Protein AF-0000000080700915 (afdb_homodimer)

Nearest PDB structures (foldseek):
  7o3w-assembly1_A  TM=4.074E-01  e=1.505E+00  Synechocystis sp. PCC 6803 substr. Kazusa
  7o40-assembly1_F  TM=4.390E-01  e=1.767E+00  Synechocystis sp. PCC 6803 substr. Kazusa
  7o3w-assembly1_A  TM=4.074E-01  e=8.849E-01  Synechocystis sp. PCC 6803 substr. Kazusa
  7o40-assembly1_F  TM=4.389E-01  e=1.220E+00  Synechocystis sp. PCC 6803 substr. Kazusa
  3na7-assembly1_A  TM=3.271E-01  e=7.520E+00  Helicobacter pylori NCTC 11638

Radius of gyration: 49.49 Å; Cα contacts (8 Å, |Δi|>4): 250; chains: 2; bounding box: 27×178×81 Å

Structure (mmCIF, N/CA/C/O backbone):
data_AF-0000000080700915-model_v1
#
loop_
_entity.id
_entity.type
_entity.pdbx_description
1 polymer 'Uncharacterized protein'
#
loop_
_atom_site.group_PDB
_atom_site.id
_atom_site.type_symbol
_atom_site.label_atom_id
_atom_site.label_alt_id
_atom_site.label_comp_id
_atom_site.label_asym_id
_atom_site.label_entity_id
_atom_site.label_seq_id
_atom_site.pdbx_PDB_ins_code
_atom_site.Cartn_x
_atom_site.Cartn_y
_atom_site.Cartn_z
_atom_site.occupancy
_atom_site.B_iso_or_equiv
_atom_site.auth_seq_id
_atom_site.auth_comp_id
_atom_site.auth_asym_id
_atom_site.auth_atom_id
_atom_site.pdbx_PDB_model_num
ATOM 1 N N . MET A 1 1 ? -5.297 -24.062 4.109 1 30.55 1 MET A N 1
ATOM 2 C CA . MET A 1 1 ? -4.871 -24.359 2.746 1 30.55 1 MET A CA 1
ATOM 3 C C . MET A 1 1 ? -5.508 -23.391 1.756 1 30.55 1 ME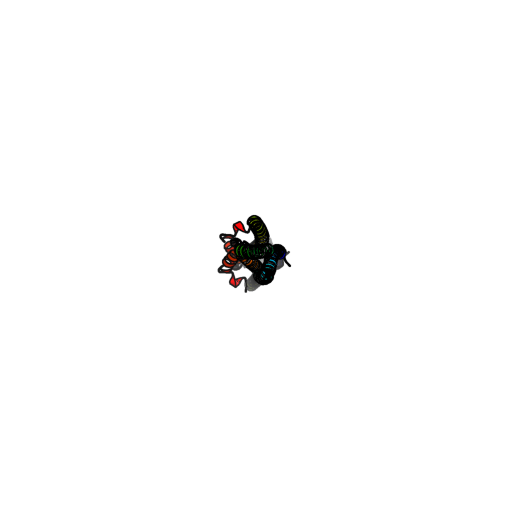T A C 1
ATOM 5 O O . MET A 1 1 ? -6.73 -23.297 1.663 1 30.55 1 MET A O 1
ATOM 9 N N . LYS A 1 2 ? -4.93 -22.344 1.31 1 42.31 2 LYS A N 1
ATOM 10 C CA . LYS A 1 2 ? -5.598 -21.281 0.57 1 42.31 2 LYS A CA 1
ATOM 11 C C . LYS A 1 2 ? -6.145 -21.797 -0.76 1 42.31 2 LYS A C 1
ATOM 13 O O . LYS A 1 2 ? -5.621 -22.766 -1.322 1 42.31 2 LYS A O 1
ATOM 18 N N . ILE A 1 3 ? -7.18 -21.391 -1.19 1 41.75 3 ILE A N 1
ATOM 19 C CA . ILE A 1 3 ? -7.969 -21.812 -2.34 1 41.75 3 ILE A CA 1
ATOM 20 C C . ILE A 1 3 ? -7.035 -22.297 -3.451 1 41.75 3 ILE A C 1
ATOM 22 O O . ILE A 1 3 ? -7.367 -23.234 -4.188 1 41.75 3 ILE A O 1
ATOM 26 N N . THR A 1 4 ? -5.938 -21.656 -3.654 1 50.69 4 THR A N 1
ATOM 27 C CA . THR A 1 4 ? -4.926 -21.938 -4.664 1 50.69 4 THR A CA 1
ATOM 28 C C . THR A 1 4 ? -4.414 -23.359 -4.539 1 50.69 4 THR A C 1
ATOM 30 O O . THR A 1 4 ? -4.129 -24.016 -5.543 1 50.69 4 THR A O 1
ATOM 33 N N . ASP A 1 5 ? -4.527 -23.766 -3.27 1 57.41 5 ASP A N 1
ATOM 34 C CA . ASP A 1 5 ? -3.975 -25.062 -2.912 1 57.41 5 ASP A CA 1
ATOM 35 C C . ASP A 1 5 ? -4.824 -26.203 -3.48 1 57.41 5 ASP A C 1
ATOM 37 O O . ASP A 1 5 ? -4.289 -27.203 -3.959 1 57.41 5 ASP A O 1
ATOM 41 N N . THR A 1 6 ? -6.062 -25.766 -3.604 1 58.72 6 THR A N 1
ATOM 42 C CA . THR A 1 6 ? -6.969 -26.875 -3.871 1 58.72 6 THR A CA 1
ATOM 43 C C . THR A 1 6 ? -6.902 -27.281 -5.34 1 58.72 6 THR A C 1
ATOM 45 O O . THR A 1 6 ? -6.793 -28.469 -5.656 1 58.72 6 THR A O 1
ATOM 48 N N . LYS A 1 7 ? -6.941 -26.234 -6.199 1 63.81 7 LYS A N 1
ATOM 49 C CA . LYS A 1 7 ? -7.008 -26.609 -7.609 1 63.81 7 LYS A CA 1
ATOM 50 C C . LYS A 1 7 ? -5.676 -27.172 -8.094 1 63.81 7 LYS A C 1
ATOM 52 O O . LYS A 1 7 ? -5.645 -28.109 -8.898 1 63.81 7 LYS A O 1
ATOM 57 N N . LEU A 1 8 ? -4.688 -26.578 -7.547 1 68.12 8 LEU A N 1
ATOM 58 C CA . LEU A 1 8 ? -3.389 -27.172 -7.82 1 68.12 8 LEU A CA 1
ATOM 59 C C . LEU A 1 8 ? -3.344 -28.625 -7.324 1 68.12 8 LEU A C 1
ATOM 61 O O . LEU A 1 8 ? -2.789 -29.5 -7.996 1 68.12 8 LEU A O 1
ATOM 65 N N . GLN A 1 9 ? -3.998 -28.656 -6.219 1 71.25 9 GLN A N 1
ATOM 66 C CA . GLN A 1 9 ? -4.047 -30 -5.66 1 71.25 9 GLN A CA 1
ATOM 67 C C . GLN A 1 9 ? -4.883 -30.938 -6.539 1 71.25 9 GLN A C 1
ATOM 69 O O . GLN A 1 9 ? -4.531 -32.094 -6.73 1 71.25 9 GLN A O 1
ATOM 74 N N . GLU A 1 10 ? -5.898 -30.375 -7.082 1 70.75 10 GLU A N 1
ATOM 75 C CA . GLU A 1 10 ? -6.73 -31.156 -7.984 1 70.75 10 GLU A CA 1
ATOM 76 C C . GLU A 1 10 ? -5.965 -31.547 -9.25 1 70.75 10 GLU A C 1
ATOM 78 O O . GLU A 1 10 ? -6.086 -32.688 -9.734 1 70.75 10 GLU A O 1
ATOM 83 N N . LEU A 1 11 ? -5.203 -30.656 -9.703 1 69.88 11 LEU A N 1
ATOM 84 C CA . LEU A 1 11 ? -4.359 -30.922 -10.859 1 69.88 11 LEU A CA 1
ATOM 85 C C . LEU A 1 11 ? -3.338 -32.031 -10.547 1 69.88 11 LEU A C 1
ATOM 87 O O . LEU A 1 11 ? -3.143 -32.938 -11.344 1 69.88 11 LEU A O 1
ATOM 91 N N . LYS A 1 12 ? -2.801 -31.828 -9.438 1 72.56 12 LYS A N 1
ATOM 92 C CA . LYS A 1 12 ? -1.826 -32.844 -9.008 1 72.56 12 LYS A CA 1
ATOM 93 C C . LYS A 1 12 ? -2.467 -34.219 -8.883 1 72.56 12 LYS A C 1
ATOM 95 O O . LYS A 1 12 ? -1.87 -35.219 -9.281 1 72.56 12 LYS A O 1
ATOM 100 N N . ASN A 1 13 ? -3.625 -34.156 -8.445 1 74.81 13 ASN A N 1
ATOM 101 C CA . ASN A 1 13 ? -4.348 -35.406 -8.312 1 74.81 13 ASN A CA 1
ATOM 102 C C . ASN A 1 13 ? -4.68 -36.031 -9.672 1 74.81 13 ASN A C 1
ATOM 104 O O . ASN A 1 13 ? -4.59 -37.25 -9.852 1 74.81 13 ASN A O 1
ATOM 108 N N . ALA A 1 14 ? -5.086 -35.188 -10.539 1 71.06 14 ALA A N 1
ATOM 109 C CA . ALA A 1 14 ? -5.41 -35.656 -11.875 1 71.06 14 ALA A CA 1
ATOM 110 C C . ALA A 1 14 ? -4.18 -36.25 -12.555 1 71.06 14 ALA A C 1
ATOM 112 O O . ALA A 1 14 ? -4.262 -37.312 -13.195 1 71.06 14 ALA A O 1
ATOM 113 N N . ILE A 1 15 ? -3.115 -35.625 -12.375 1 72.44 15 ILE A N 1
ATOM 114 C CA . ILE A 1 15 ? -1.859 -36.125 -12.922 1 72.44 15 ILE A CA 1
ATOM 115 C C . ILE A 1 15 ? -1.514 -37.469 -12.281 1 72.44 15 ILE A C 1
ATOM 117 O O . ILE A 1 15 ? -1.163 -38.406 -12.977 1 72.44 15 ILE A O 1
ATOM 121 N N . ALA A 1 16 ? -1.645 -37.469 -10.992 1 77.31 16 ALA A N 1
ATOM 122 C CA . ALA A 1 16 ? -1.343 -38.688 -10.266 1 77.31 16 ALA A CA 1
ATOM 123 C C . ALA A 1 16 ? -2.234 -39.844 -10.734 1 77.31 16 ALA A C 1
ATOM 125 O O . ALA A 1 16 ? -1.768 -40.969 -10.914 1 77.31 16 ALA A O 1
ATOM 126 N N . LYS A 1 17 ? -3.439 -39.5 -10.953 1 78.06 17 LYS A N 1
ATOM 127 C CA . LYS A 1 17 ? -4.379 -40.531 -11.422 1 78.06 17 LYS A CA 1
ATOM 128 C C . LYS A 1 17 ? -4.012 -41 -12.812 1 78.06 17 LYS A C 1
ATOM 130 O O . LYS A 1 17 ? -4.094 -42.219 -13.102 1 78.06 17 LYS A O 1
ATOM 135 N N . SER A 1 18 ? -3.666 -40.125 -13.656 1 73.88 18 SER A N 1
ATOM 136 C CA . SER A 1 18 ? -3.266 -40.5 -15.008 1 73.88 18 SER A CA 1
ATOM 137 C C . SER A 1 18 ? -2.006 -41.344 -14.992 1 73.88 18 SER A C 1
ATOM 139 O O . SER A 1 18 ? -1.908 -42.344 -15.734 1 73.88 18 SER A O 1
ATOM 141 N N . GLU A 1 19 ? -1.111 -41.031 -14.125 1 76.94 19 GLU A N 1
ATOM 142 C CA . GLU A 1 19 ? 0.103 -41.812 -13.969 1 76.94 19 GLU A CA 1
ATOM 143 C C . GLU A 1 19 ? -0.221 -43.219 -13.492 1 76.94 19 GLU A C 1
ATOM 145 O O . GLU A 1 19 ? 0.363 -44.219 -13.969 1 76.94 19 GLU A O 1
ATOM 150 N N . GLU A 1 20 ? -1.122 -43.312 -12.547 1 82.69 20 GLU A N 1
ATOM 151 C CA . GLU A 1 20 ? -1.541 -44.594 -12.031 1 82.69 20 GLU A CA 1
ATOM 152 C C . GLU A 1 20 ? -2.18 -45.469 -13.133 1 82.69 20 GLU A C 1
ATOM 154 O O . GLU A 1 20 ? -1.902 -46.656 -13.234 1 82.69 20 GLU A O 1
ATOM 159 N N . LYS A 1 21 ? -3.027 -44.781 -13.875 1 79.31 21 LYS A N 1
ATOM 160 C CA . LYS A 1 21 ? -3.678 -45.5 -14.977 1 79.31 21 LYS A CA 1
ATOM 161 C C . LYS A 1 21 ? -2.654 -46 -15.984 1 79.31 21 LYS A C 1
ATOM 163 O O . LYS A 1 21 ? -2.762 -47.125 -16.484 1 79.31 21 LYS A O 1
ATOM 168 N N . PHE A 1 22 ? -1.72 -45.156 -16.281 1 80.81 22 PHE A N 1
ATOM 169 C CA . PHE A 1 22 ? -0.676 -45.5 -17.219 1 80.81 22 PHE A CA 1
ATOM 170 C C . PHE A 1 22 ? 0.158 -46.656 -16.688 1 80.81 22 PHE A C 1
ATOM 172 O O . PHE A 1 22 ? 0.439 -47.625 -17.406 1 80.81 22 PHE A O 1
ATOM 179 N N . GLN A 1 23 ? 0.456 -46.625 -15.414 1 86.62 23 GLN A N 1
ATOM 180 C CA . GLN A 1 23 ? 1.244 -47.688 -14.797 1 86.62 23 GLN A CA 1
ATOM 181 C C . GLN A 1 23 ? 0.469 -49 -14.773 1 86.62 23 GLN A C 1
ATOM 183 O O . GLN A 1 23 ? 1.035 -50.062 -15.016 1 86.62 23 GLN A O 1
ATOM 188 N N . ALA A 1 24 ? -0.799 -48.938 -14.492 1 88.25 24 ALA A N 1
ATOM 189 C CA . ALA A 1 24 ? -1.63 -50.156 -14.484 1 88.25 24 ALA A CA 1
ATOM 190 C C . ALA A 1 24 ? -1.684 -50.781 -15.867 1 88.25 24 ALA A C 1
ATOM 192 O O . ALA A 1 24 ? -1.604 -52 -16 1 88.25 24 ALA A O 1
ATOM 193 N N . LYS A 1 25 ? -1.845 -49.938 -16.859 1 86.25 25 LYS A N 1
ATOM 194 C CA . LYS A 1 25 ? -1.837 -50.406 -18.234 1 86.25 25 LYS A CA 1
ATOM 195 C C . LYS A 1 25 ? -0.516 -51.125 -18.562 1 86.25 25 LYS A C 1
ATOM 197 O O . LYS A 1 25 ? -0.506 -52.219 -19.125 1 86.25 25 LYS A O 1
ATOM 202 N N . LYS A 1 26 ? 0.542 -50.5 -18.188 1 88.44 26 LYS A N 1
ATOM 203 C CA . LYS A 1 26 ? 1.87 -51.062 -18.438 1 88.44 26 LYS A CA 1
ATOM 204 C C . LYS A 1 26 ? 2.043 -52.406 -17.719 1 88.44 26 LYS A C 1
ATOM 206 O O . LYS A 1 26 ? 2.531 -53.344 -18.312 1 88.44 26 LYS A O 1
ATOM 211 N N . ASP A 1 27 ? 1.596 -52.469 -16.484 1 92.56 27 ASP A N 1
ATOM 212 C CA . ASP A 1 27 ? 1.704 -53.688 -15.695 1 92.56 27 ASP A CA 1
ATOM 213 C C . ASP A 1 27 ? 0.901 -54.812 -16.344 1 92.56 27 ASP A C 1
ATOM 215 O O . ASP A 1 27 ? 1.375 -55.938 -16.422 1 92.56 27 ASP A O 1
ATOM 219 N N . ASN A 1 28 ? -0.306 -54.5 -16.828 1 92.62 28 ASN A N 1
ATOM 220 C CA . ASN A 1 28 ? -1.15 -55.5 -17.484 1 92.62 28 ASN A CA 1
ATOM 221 C C . ASN A 1 28 ? -0.506 -56.062 -18.75 1 92.62 28 ASN A C 1
ATOM 223 O O . ASN A 1 28 ? -0.547 -57.25 -19 1 92.62 28 ASN A O 1
ATOM 227 N N . LEU A 1 29 ? 0.081 -55.125 -19.453 1 92.19 29 LEU A N 1
ATOM 228 C CA . LEU A 1 29 ? 0.747 -55.562 -20.672 1 92.19 29 LEU A CA 1
ATOM 229 C C . LEU A 1 29 ? 1.971 -56.406 -20.359 1 92.19 29 LEU A C 1
ATOM 231 O O . LEU A 1 29 ? 2.232 -57.406 -21.047 1 92.19 29 LEU A O 1
ATOM 235 N N . GLN A 1 30 ? 2.656 -56.094 -19.297 1 94 30 GLN A N 1
ATOM 236 C CA . GLN A 1 30 ? 3.818 -56.875 -18.875 1 94 30 GLN A CA 1
ATOM 237 C C . GLN A 1 30 ? 3.412 -58.281 -18.438 1 94 30 GLN A C 1
ATOM 239 O O . GLN A 1 30 ? 4.09 -59.25 -18.766 1 94 30 GLN A O 1
ATOM 244 N N . VAL A 1 31 ? 2.299 -58.375 -17.703 1 95.69 31 VAL A N 1
ATOM 245 C CA . VAL A 1 31 ? 1.773 -59.688 -17.297 1 95.69 31 VAL A CA 1
ATOM 246 C C . VAL A 1 31 ? 1.43 -60.531 -18.516 1 95.69 31 VAL A C 1
ATOM 248 O O . VAL A 1 31 ? 1.738 -61.719 -18.562 1 95.69 31 VAL A O 1
ATOM 251 N N . GLY A 1 32 ? 0.792 -59.906 -19.516 1 94.31 32 GLY A N 1
ATOM 252 C CA . GLY A 1 32 ? 0.495 -60.562 -20.766 1 94.31 32 GLY A CA 1
ATOM 253 C C . GLY A 1 32 ? 1.736 -61.062 -21.484 1 94.31 32 GLY A C 1
ATOM 254 O O . GLY A 1 32 ? 1.77 -62.188 -21.984 1 94.31 32 GLY A O 1
ATOM 255 N N . LEU A 1 33 ? 2.74 -60.281 -21.5 1 95.06 33 LEU A N 1
ATOM 256 C CA . LEU A 1 33 ? 3.998 -60.625 -22.141 1 95.06 33 LEU A CA 1
ATOM 257 C C . LEU A 1 33 ? 4.656 -61.812 -21.422 1 95.06 33 LEU A C 1
ATOM 259 O O . LEU A 1 33 ? 5.105 -62.75 -22.078 1 95.06 33 LEU A O 1
ATOM 263 N N . ASP A 1 34 ? 4.688 -61.781 -20.125 1 95.94 34 ASP A N 1
ATOM 264 C CA . ASP A 1 34 ? 5.285 -62.844 -19.344 1 95.94 34 ASP A CA 1
ATOM 265 C C . ASP A 1 34 ? 4.547 -64.188 -19.562 1 95.94 34 ASP A C 1
ATOM 267 O O . ASP A 1 34 ? 5.176 -65.25 -19.688 1 95.94 34 ASP A O 1
ATOM 271 N N . LYS A 1 35 ? 3.234 -64.062 -19.578 1 96.38 35 LYS A N 1
ATOM 272 C CA . LYS A 1 35 ? 2.432 -65.312 -19.844 1 96.38 35 LYS A CA 1
ATOM 273 C C . LYS A 1 35 ? 2.729 -65.875 -21.219 1 96.38 35 LYS A C 1
ATOM 275 O O . LYS A 1 35 ? 2.846 -67.062 -21.391 1 96.38 35 LYS A O 1
ATOM 280 N N . ALA A 1 36 ? 2.871 -64.938 -22.188 1 95.31 36 ALA A N 1
ATOM 281 C CA . ALA A 1 36 ? 3.176 -65.375 -23.547 1 95.31 36 ALA A CA 1
ATOM 282 C C . ALA A 1 36 ? 4.535 -66.125 -23.609 1 95.31 36 ALA A C 1
ATOM 284 O O . ALA A 1 36 ? 4.691 -67.125 -24.312 1 95.31 36 ALA A O 1
ATOM 285 N N . ILE A 1 37 ? 5.477 -65.625 -22.8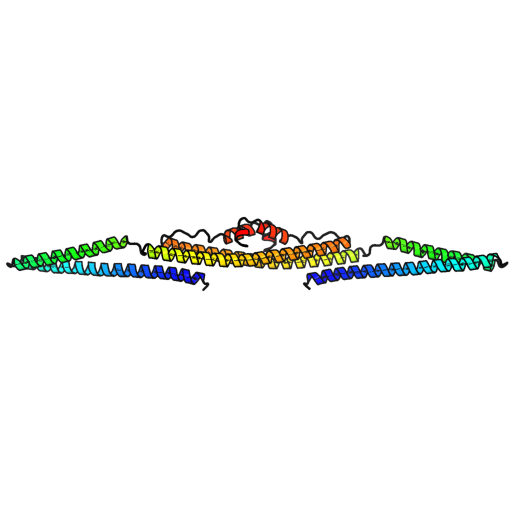75 1 96.56 37 ILE A N 1
ATOM 286 C CA . ILE A 1 37 ? 6.816 -66.188 -22.828 1 96.56 37 ILE A CA 1
ATOM 287 C C . ILE A 1 37 ? 6.762 -67.625 -22.203 1 96.56 37 ILE A C 1
ATOM 289 O O . ILE A 1 37 ? 7.379 -68.562 -22.719 1 96.56 37 ILE A O 1
ATOM 293 N N . LYS A 1 38 ? 5.969 -67.75 -21.203 1 97.25 38 LYS A N 1
ATOM 294 C CA . LYS A 1 38 ? 5.793 -69.062 -20.562 1 97.25 38 LYS A CA 1
ATOM 295 C C . LYS A 1 38 ? 5.098 -70 -21.516 1 97.25 38 LYS A C 1
ATOM 297 O O . LYS A 1 38 ? 5.453 -71.188 -21.562 1 97.25 38 LYS A O 1
ATOM 302 N N . ASP A 1 39 ? 4.129 -69.5 -22.266 1 95.81 39 ASP A N 1
ATOM 303 C CA . ASP A 1 39 ? 3.418 -70.312 -23.25 1 95.81 39 ASP A CA 1
ATOM 304 C C . ASP A 1 39 ? 4.355 -70.812 -24.359 1 95.81 39 ASP A C 1
ATOM 306 O O . ASP A 1 39 ? 4.234 -71.938 -24.844 1 95.81 39 ASP A O 1
ATOM 310 N N . ILE A 1 40 ? 5.289 -70 -24.766 1 96.44 40 ILE A N 1
ATOM 311 C CA . ILE A 1 40 ? 6.27 -70.375 -25.781 1 96.44 40 ILE A CA 1
ATOM 312 C C . ILE A 1 40 ? 7.137 -71.5 -25.281 1 96.44 40 ILE A C 1
ATOM 314 O O . ILE A 1 40 ? 7.379 -72.438 -26 1 96.44 40 ILE A O 1
ATOM 318 N N . GLU A 1 41 ? 7.555 -71.438 -24.031 1 96.69 41 GLU A N 1
ATOM 319 C CA . GLU A 1 41 ? 8.359 -72.5 -23.438 1 96.69 41 GLU A CA 1
ATOM 320 C C . GLU A 1 41 ? 7.602 -73.812 -23.422 1 96.69 41 GLU A C 1
ATOM 322 O O . GLU A 1 41 ? 8.141 -74.875 -23.828 1 96.69 41 GLU A O 1
ATOM 327 N N . LYS A 1 42 ? 6.355 -73.812 -23.047 1 96.62 42 LYS A N 1
ATOM 328 C CA . LYS A 1 42 ? 5.52 -75 -23 1 96.62 42 LYS A CA 1
ATOM 329 C C . LYS A 1 42 ? 5.293 -75.562 -24.391 1 96.62 42 LYS A C 1
ATOM 331 O O . LYS A 1 42 ? 5.402 -76.75 -24.609 1 96.62 42 LYS A O 1
ATOM 336 N N . ALA A 1 43 ? 4.98 -74.625 -25.312 1 96.56 43 ALA A N 1
ATOM 337 C CA . ALA A 1 43 ? 4.703 -75.062 -26.688 1 96.56 43 ALA A CA 1
ATOM 338 C C . ALA A 1 43 ? 5.953 -75.688 -27.344 1 96.56 43 ALA A C 1
ATOM 340 O O . ALA A 1 43 ? 5.867 -76.625 -28.125 1 96.56 43 ALA A O 1
ATOM 341 N N . THR A 1 44 ? 7.125 -75.125 -27.031 1 96.12 44 THR A N 1
ATOM 342 C CA . THR A 1 44 ? 8.391 -75.625 -27.531 1 96.12 44 THR A CA 1
ATOM 343 C C . THR A 1 44 ? 8.648 -77.062 -27.031 1 96.12 44 THR A C 1
ATOM 345 O O . THR A 1 44 ? 9.031 -77.938 -27.797 1 96.12 44 THR A O 1
ATOM 348 N N . ASP A 1 45 ? 8.344 -77.25 -25.766 1 95.56 45 ASP A N 1
ATOM 349 C CA . ASP A 1 45 ? 8.477 -78.625 -25.172 1 95.56 45 ASP A CA 1
ATOM 350 C C . ASP A 1 45 ? 7.555 -79.625 -25.859 1 95.56 45 ASP A C 1
ATOM 352 O O . ASP A 1 45 ? 7.969 -80.75 -26.172 1 95.56 45 ASP A O 1
ATOM 356 N N . GLU A 1 46 ? 6.391 -79.188 -26.109 1 95.38 46 GLU A N 1
ATOM 357 C CA . GLU A 1 46 ? 5.414 -80.062 -26.766 1 95.38 46 GLU A CA 1
ATOM 358 C C . GLU A 1 46 ? 5.801 -80.312 -28.203 1 95.38 46 GLU A C 1
ATOM 360 O O . GLU A 1 46 ? 5.602 -81.438 -28.703 1 95.38 46 GLU A O 1
ATOM 365 N N . LEU A 1 47 ? 6.336 -79.375 -28.812 1 95.12 47 LEU A N 1
ATOM 366 C CA . LEU A 1 47 ? 6.789 -79.562 -30.188 1 95.12 47 LEU A CA 1
ATOM 367 C C . LEU A 1 47 ? 7.953 -80.5 -30.25 1 95.12 47 LEU A C 1
ATOM 369 O O . LEU A 1 47 ? 8 -81.375 -31.125 1 95.12 47 LEU A O 1
ATOM 373 N N . ASP A 1 48 ? 8.867 -80.438 -29.266 1 93.75 48 ASP A N 1
ATOM 374 C CA . ASP A 1 48 ? 10 -81.312 -29.203 1 93.75 48 ASP A CA 1
ATOM 375 C C . ASP A 1 48 ? 9.531 -82.75 -28.969 1 93.75 48 ASP A C 1
ATOM 377 O O . ASP A 1 48 ? 10.039 -83.688 -29.594 1 93.75 48 ASP A O 1
ATOM 381 N N . LYS A 1 49 ? 8.523 -82.938 -28.172 1 94.31 49 LYS A N 1
ATOM 382 C CA . LYS A 1 49 ? 7.953 -84.312 -27.938 1 94.31 49 LYS A CA 1
ATOM 383 C C . LYS A 1 49 ? 7.262 -84.812 -29.188 1 94.31 49 LYS A C 1
ATOM 385 O O . LYS A 1 49 ? 7.383 -86 -29.5 1 94.31 49 LYS A O 1
ATOM 390 N N . ALA A 1 50 ? 6.621 -83.875 -29.859 1 94.19 50 ALA A N 1
ATOM 391 C CA . ALA A 1 50 ? 5.902 -84.25 -31.062 1 94.19 50 ALA A CA 1
ATOM 392 C C . ALA A 1 50 ? 6.867 -84.625 -32.188 1 94.19 50 ALA A C 1
ATOM 394 O O . ALA A 1 50 ? 6.566 -85.5 -33 1 94.19 50 ALA A O 1
ATOM 395 N N . LYS A 1 51 ? 8.039 -84.125 -32.219 1 91.62 51 LYS A N 1
ATOM 396 C CA . LYS A 1 51 ? 9.078 -84.438 -33.188 1 91.62 51 LYS A CA 1
ATOM 397 C C . LYS A 1 51 ? 9.586 -85.812 -33.031 1 91.62 51 LYS A C 1
ATOM 399 O O . LYS A 1 51 ? 9.969 -86.5 -34 1 91.62 51 LYS A O 1
ATOM 404 N N . LEU A 1 52 ? 9.547 -86.25 -31.766 1 92.38 52 LEU A N 1
ATOM 405 C CA . LEU A 1 52 ? 10.078 -87.562 -31.438 1 92.38 52 LEU A CA 1
ATOM 406 C C . LEU A 1 52 ? 9.039 -88.625 -31.719 1 92.38 52 LEU A C 1
ATOM 408 O O . LEU A 1 52 ? 9.375 -89.812 -31.797 1 92.38 52 LEU A O 1
ATOM 412 N N . GLY A 1 53 ? 7.805 -88.188 -31.891 1 88.81 53 GLY A N 1
ATOM 413 C CA . GLY A 1 53 ? 6.738 -89.125 -32.156 1 88.81 53 GLY A CA 1
ATOM 414 C C . GLY A 1 53 ? 6.453 -89.312 -33.625 1 88.81 53 GLY A C 1
ATOM 415 O O . GLY A 1 53 ? 7.168 -88.75 -34.469 1 88.81 53 GLY A O 1
ATOM 416 N N . ASP A 1 54 ? 5.418 -90.25 -34.062 1 89.56 54 ASP A N 1
ATOM 417 C CA . ASP A 1 54 ? 5.121 -90.562 -35.438 1 89.56 54 ASP A CA 1
ATOM 418 C C . ASP A 1 54 ? 3.756 -90 -35.875 1 89.56 54 ASP A C 1
ATOM 420 O O . ASP A 1 54 ? 3.207 -90.438 -36.906 1 89.56 54 ASP A O 1
ATOM 424 N N . ASP A 1 55 ? 3.195 -89.062 -35.125 1 92.38 55 ASP A N 1
ATOM 425 C CA . ASP A 1 55 ? 1.871 -88.5 -35.406 1 92.38 55 ASP A CA 1
ATOM 426 C C . ASP A 1 55 ? 1.975 -87.125 -36.031 1 92.38 55 ASP A C 1
ATOM 428 O O . ASP A 1 55 ? 2.213 -86.125 -35.344 1 92.38 55 ASP A O 1
ATOM 432 N N . PRO A 1 56 ? 1.742 -87.062 -37.344 1 90.06 56 PRO A N 1
ATOM 433 C CA . PRO A 1 56 ? 1.86 -85.75 -38.031 1 90.06 56 PRO A CA 1
ATOM 434 C C . PRO A 1 56 ? 0.841 -84.75 -37.562 1 90.06 56 PRO A C 1
ATOM 436 O O . PRO A 1 56 ? 1.11 -83.562 -37.594 1 90.06 56 PRO A O 1
ATOM 439 N N . THR A 1 57 ? -0.259 -85.312 -37.125 1 92.69 57 THR A N 1
ATOM 440 C CA . THR A 1 57 ? -1.291 -84.375 -36.625 1 92.69 57 THR A CA 1
ATOM 441 C C . THR A 1 57 ? -0.852 -83.75 -35.312 1 92.69 57 THR A C 1
ATOM 443 O O . THR A 1 57 ? -1.034 -82.562 -35.094 1 92.69 57 THR A O 1
ATOM 446 N N . ALA A 1 58 ? -0.147 -84.5 -34.469 1 91.88 58 ALA A N 1
ATOM 447 C CA . ALA A 1 58 ? 0.361 -84 -33.219 1 91.88 58 ALA A CA 1
ATOM 448 C C . ALA A 1 58 ? 1.445 -82.938 -33.438 1 91.88 58 ALA A C 1
ATOM 450 O O . ALA A 1 58 ? 1.48 -81.938 -32.75 1 91.88 58 ALA A O 1
ATOM 451 N N . TYR A 1 59 ? 2.258 -83.125 -34.438 1 92.62 59 TYR A N 1
ATOM 452 C CA . TYR A 1 59 ? 3.326 -82.188 -34.781 1 92.62 59 TYR A CA 1
ATOM 453 C C . TYR A 1 59 ? 2.756 -80.875 -35.281 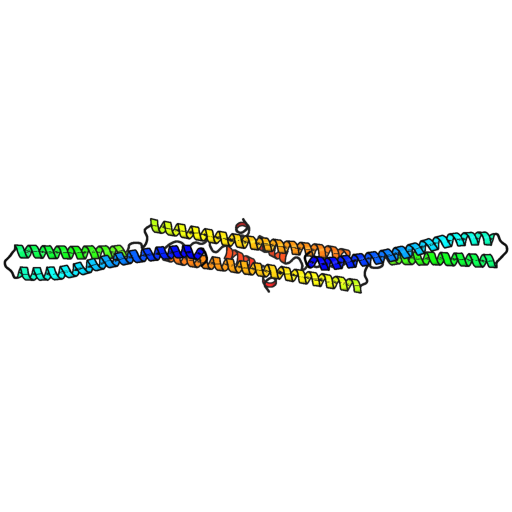1 92.62 59 TYR A C 1
ATOM 455 O O . TYR A 1 59 ? 3.189 -79.812 -34.844 1 92.62 59 TYR A O 1
ATOM 463 N N . SER A 1 60 ? 1.711 -81 -36.125 1 92.81 60 SER A N 1
ATOM 464 C CA . SER A 1 60 ? 1.092 -79.812 -36.688 1 92.81 60 SER A CA 1
ATOM 465 C C . SER A 1 60 ? 0.408 -79 -35.594 1 92.81 60 SER A C 1
ATOM 467 O O . SER A 1 60 ? 0.504 -77.75 -35.594 1 92.81 60 SER A O 1
ATOM 469 N N . GLU A 1 61 ? -0.264 -79.688 -34.656 1 92.75 61 GLU A N 1
ATOM 470 C CA . GLU A 1 61 ? -0.957 -79 -33.594 1 92.75 61 GLU A CA 1
ATOM 471 C C . GLU A 1 61 ? 0.032 -78.312 -32.656 1 92.75 61 GLU A C 1
ATOM 473 O O . GLU A 1 61 ? -0.196 -77.125 -32.219 1 92.75 61 GLU A O 1
ATOM 478 N N . ALA A 1 62 ? 1.151 -78.812 -32.375 1 93.81 62 ALA A N 1
ATOM 479 C CA . ALA A 1 62 ? 2.189 -78.25 -31.531 1 93.81 62 ALA A CA 1
ATOM 480 C C . ALA A 1 62 ? 2.826 -77.062 -32.219 1 93.81 62 ALA A C 1
ATOM 482 O O . ALA A 1 62 ? 3.107 -76.062 -31.547 1 93.81 62 ALA A O 1
ATOM 483 N N . ARG A 1 63 ? 3.043 -77.188 -33.5 1 92.75 63 ARG A N 1
ATOM 484 C CA . ARG A 1 63 ? 3.609 -76.062 -34.25 1 92.75 63 ARG A CA 1
ATOM 485 C C . ARG A 1 63 ? 2.68 -74.875 -34.25 1 92.75 63 ARG A C 1
ATOM 487 O O . ARG A 1 63 ? 3.133 -73.75 -34.094 1 92.75 63 ARG A O 1
ATOM 494 N N . LYS A 1 64 ? 1.358 -75.188 -34.375 1 94.12 64 LYS A N 1
ATOM 495 C CA . LYS A 1 64 ? 0.37 -74.125 -34.344 1 94.12 64 LYS A CA 1
ATOM 496 C C . LYS A 1 64 ? 0.329 -73.438 -32.969 1 94.12 64 LYS A C 1
ATOM 498 O O . LYS A 1 64 ? 0.238 -72.25 -32.875 1 94.12 64 LYS A O 1
ATOM 503 N N . ALA A 1 65 ? 0.458 -74.188 -31.938 1 94.25 65 ALA A N 1
ATOM 504 C CA . ALA A 1 65 ? 0.458 -73.688 -30.562 1 94.25 65 ALA A CA 1
ATOM 505 C C . ALA A 1 65 ? 1.671 -72.812 -30.328 1 94.25 65 ALA A C 1
ATOM 507 O O . ALA A 1 65 ? 1.557 -71.75 -29.703 1 94.25 65 ALA A O 1
ATOM 508 N N . LEU A 1 66 ? 2.789 -73.125 -30.812 1 95.75 66 LEU A N 1
ATOM 509 C CA . LEU A 1 66 ? 4.004 -72.375 -30.688 1 95.75 66 LEU A CA 1
ATOM 510 C C . LEU A 1 66 ? 3.871 -71 -31.438 1 95.75 66 LEU A C 1
ATOM 512 O O . LEU A 1 66 ? 4.219 -69.938 -30.906 1 95.75 66 LEU A O 1
ATOM 516 N N . GLN A 1 67 ? 3.312 -71.125 -32.625 1 93.56 67 GLN A N 1
ATOM 517 C CA . GLN A 1 67 ? 3.107 -69.875 -33.438 1 93.56 67 GLN A CA 1
ATOM 518 C C . GLN A 1 67 ? 2.166 -68.938 -32.719 1 93.56 67 GLN A C 1
ATOM 520 O O . GLN A 1 67 ? 2.422 -67.75 -32.656 1 93.56 67 GLN A O 1
ATOM 525 N N . LEU A 1 68 ? 1.058 -69.5 -32.125 1 94.25 68 LEU A N 1
ATOM 526 C CA . LEU A 1 68 ? 0.099 -68.625 -31.391 1 94.25 68 LEU A CA 1
ATOM 527 C C . LEU A 1 68 ? 0.758 -68 -30.188 1 94.25 68 LEU A C 1
ATOM 529 O O . LEU A 1 68 ? 0.518 -66.812 -29.922 1 94.25 68 LEU A O 1
ATOM 533 N N . ALA A 1 69 ? 1.603 -68.688 -29.484 1 95 69 ALA A N 1
ATOM 534 C CA . ALA A 1 69 ? 2.312 -68.125 -28.328 1 95 69 ALA A CA 1
ATOM 535 C C . ALA A 1 69 ? 3.293 -67.062 -28.75 1 95 69 ALA A C 1
ATOM 537 O O . ALA A 1 69 ? 3.4 -66 -28.094 1 95 69 ALA A O 1
ATOM 538 N N . GLN A 1 70 ? 4.004 -67.312 -29.859 1 96 70 GLN A N 1
ATOM 539 C CA . GLN A 1 70 ? 4.938 -66.312 -30.391 1 96 70 GLN A CA 1
ATOM 540 C C . GLN A 1 70 ? 4.207 -65.062 -30.844 1 96 70 GLN A C 1
ATOM 542 O O . GLN A 1 70 ? 4.668 -63.906 -30.594 1 96 70 GLN A O 1
ATOM 547 N N . ASP A 1 71 ? 3.02 -65.25 -31.469 1 94.62 71 ASP A N 1
ATOM 548 C CA . ASP A 1 71 ? 2.188 -64.062 -31.875 1 94.62 71 ASP A CA 1
ATOM 549 C C . ASP A 1 71 ? 1.736 -63.281 -30.656 1 94.62 71 ASP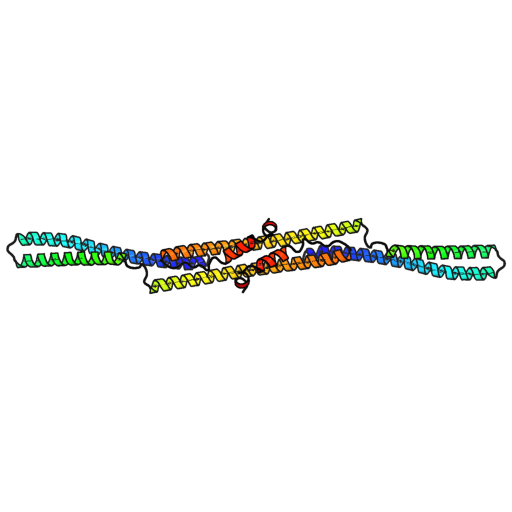 A C 1
ATOM 551 O O . ASP A 1 71 ? 1.702 -62.062 -30.688 1 94.62 71 ASP A O 1
ATOM 555 N N . GLY A 1 72 ? 1.37 -64 -29.609 1 94.75 72 GLY A N 1
ATOM 556 C CA . GLY A 1 72 ? 1.013 -63.375 -28.359 1 94.75 72 GLY A CA 1
ATOM 557 C C . GLY A 1 72 ? 2.139 -62.531 -27.781 1 94.75 72 GLY A C 1
ATOM 558 O O . GLY A 1 72 ? 1.925 -61.375 -27.375 1 94.75 72 GLY A O 1
ATOM 559 N N . LYS A 1 73 ? 3.35 -63.031 -27.75 1 95.56 73 LYS A N 1
ATOM 560 C CA . LYS A 1 73 ? 4.523 -62.312 -27.281 1 95.56 73 LYS A CA 1
ATOM 561 C C . LYS A 1 73 ? 4.738 -61.031 -28.094 1 95.56 73 LYS A C 1
ATOM 563 O O . LYS A 1 73 ? 4.949 -59.969 -27.531 1 95.56 73 LYS A O 1
ATOM 568 N N . ASP A 1 74 ? 4.711 -61.188 -29.453 1 95.06 74 ASP A N 1
ATOM 569 C CA . ASP A 1 74 ? 4.914 -60.031 -30.328 1 95.06 74 ASP A CA 1
ATOM 570 C C . ASP A 1 74 ? 3.846 -58.969 -30.094 1 95.06 74 ASP A C 1
ATOM 572 O O . ASP A 1 74 ? 4.148 -57.781 -30.078 1 95.06 74 ASP A O 1
ATOM 576 N N . PHE A 1 75 ? 2.594 -59.438 -29.859 1 94.44 75 PHE A N 1
ATOM 577 C CA . PHE A 1 75 ? 1.476 -58.531 -29.625 1 94.44 75 PHE A CA 1
ATOM 578 C C . PHE A 1 75 ? 1.724 -57.688 -28.375 1 94.44 75 PHE A C 1
ATOM 580 O O . PHE A 1 75 ? 1.664 -56.469 -28.422 1 94.44 75 PHE A O 1
ATOM 587 N N . PHE A 1 76 ? 2.033 -58.312 -27.266 1 95.12 76 PHE A N 1
ATOM 588 C CA . PHE A 1 76 ? 2.215 -57.625 -25.984 1 95.12 76 PHE A CA 1
ATOM 589 C C . PHE A 1 76 ? 3.475 -56.781 -26.016 1 95.12 76 PHE A C 1
ATOM 591 O O . PHE A 1 76 ? 3.486 -55.656 -25.484 1 95.12 76 PHE A O 1
ATOM 598 N N . ALA A 1 77 ? 4.543 -57.219 -26.641 1 93.12 77 ALA A N 1
ATOM 599 C CA . ALA A 1 77 ? 5.777 -56.469 -26.781 1 93.12 77 ALA A CA 1
ATOM 600 C C . ALA A 1 77 ? 5.539 -55.188 -27.578 1 93.12 77 ALA A C 1
ATOM 602 O O . ALA A 1 77 ? 6.016 -54.125 -27.203 1 93.12 77 ALA A O 1
ATOM 603 N N . GLN A 1 78 ? 4.719 -55.312 -28.641 1 91.56 78 GLN A N 1
ATOM 604 C CA . GLN A 1 78 ? 4.418 -54.156 -29.484 1 91.56 78 GLN A CA 1
ATOM 605 C C . GLN A 1 78 ? 3.559 -53.156 -28.734 1 91.56 78 GLN A C 1
ATOM 607 O O . GLN A 1 78 ? 3.768 -51.938 -28.859 1 91.56 78 GLN A O 1
ATOM 612 N N . LYS A 1 79 ? 2.688 -53.656 -27.984 1 90.88 79 LYS A N 1
ATOM 613 C CA . LYS A 1 79 ? 1.821 -52.781 -27.219 1 90.88 79 LYS A CA 1
ATOM 614 C C . LYS A 1 79 ? 2.611 -52.031 -26.141 1 90.88 79 LYS A C 1
ATOM 616 O O . LYS A 1 79 ? 2.375 -50.844 -25.891 1 90.88 79 LYS A O 1
ATOM 621 N N . LEU A 1 80 ? 3.535 -52.719 -25.516 1 90 80 LEU A N 1
ATOM 622 C CA . LEU A 1 80 ? 4.387 -52.125 -24.5 1 90 80 LEU A CA 1
ATOM 623 C C . LEU A 1 80 ? 5.277 -51.031 -25.109 1 90 80 LEU A C 1
ATOM 625 O O . LEU A 1 80 ? 5.445 -49.969 -24.547 1 90 80 LEU A O 1
ATOM 629 N N . ASP A 1 81 ? 5.734 -51.25 -26.266 1 86.69 81 ASP A N 1
ATOM 630 C CA . ASP A 1 81 ? 6.574 -50.312 -26.984 1 86.69 81 ASP A CA 1
ATOM 631 C C . ASP A 1 81 ? 5.781 -49.062 -27.359 1 86.69 81 ASP A C 1
ATOM 633 O O . ASP A 1 81 ? 6.277 -47.938 -27.219 1 86.69 81 ASP A O 1
ATOM 637 N N . SER A 1 82 ? 4.523 -49.312 -27.719 1 85.44 82 SER A N 1
ATOM 638 C CA . SER A 1 82 ? 3.682 -48.188 -28.156 1 85.44 82 SER A CA 1
ATOM 639 C C . SER A 1 82 ? 3.248 -47.344 -26.969 1 85.44 82 SER A C 1
ATOM 641 O O . SER A 1 82 ? 3 -46.156 -27.109 1 85.44 82 SER A O 1
ATOM 643 N N . LEU A 1 83 ? 3.127 -48 -25.797 1 81.31 83 LEU A N 1
ATOM 644 C CA . LEU A 1 83 ? 2.705 -47.312 -24.594 1 81.31 83 LEU A CA 1
ATOM 645 C C . LEU A 1 83 ? 3.744 -46.281 -24.172 1 81.31 83 LEU A C 1
ATOM 647 O O . LEU A 1 83 ? 3.398 -45.219 -23.609 1 81.31 83 LEU A O 1
ATOM 651 N N . GLU A 1 84 ? 5.02 -46.562 -24.422 1 72.81 84 GLU A N 1
ATOM 652 C CA . GLU A 1 84 ? 6.098 -45.656 -24.047 1 72.81 84 GLU A CA 1
ATOM 653 C C . GLU A 1 84 ? 5.969 -44.312 -24.766 1 72.81 84 GLU A C 1
ATOM 655 O O . GLU A 1 84 ? 6.395 -43.281 -24.25 1 72.81 84 GLU A O 1
ATOM 660 N N . ASP A 1 85 ? 5.211 -44.344 -25.922 1 70.25 85 ASP A N 1
ATOM 661 C CA . ASP A 1 85 ? 5.066 -43.156 -26.734 1 70.25 85 ASP A CA 1
ATOM 662 C C . ASP A 1 85 ? 3.73 -42.469 -26.469 1 70.25 85 ASP A C 1
ATOM 664 O O . ASP A 1 85 ? 3.473 -41.375 -26.984 1 70.25 85 ASP A O 1
ATOM 668 N N . GLU A 1 86 ? 2.965 -43.188 -25.719 1 68.94 86 GLU A N 1
ATOM 669 C CA . GLU A 1 86 ? 1.638 -42.625 -25.469 1 68.94 86 GLU A CA 1
ATOM 670 C C . GLU A 1 86 ? 1.686 -41.531 -24.391 1 68.94 86 GLU A C 1
ATOM 672 O O . GLU A 1 86 ? 2.439 -41.656 -23.422 1 68.94 86 GLU A O 1
ATOM 677 N N . SER A 1 87 ? 0.984 -40.469 -24.672 1 68 87 SER A N 1
ATOM 678 C CA . SER A 1 87 ? 0.865 -39.406 -23.703 1 68 87 SER A CA 1
ATOM 679 C C . SER A 1 87 ? 0.034 -39.844 -22.5 1 68 87 SER A C 1
ATOM 681 O O . SER A 1 87 ? -0.908 -40.625 -22.641 1 68 87 SER A O 1
ATOM 683 N N . LEU A 1 88 ? 0.548 -39.438 -21.25 1 68.25 88 LEU A N 1
ATOM 684 C CA . LEU A 1 88 ? -0.162 -39.719 -20.016 1 68.25 88 LEU A CA 1
ATOM 685 C C . LEU A 1 88 ? -1.587 -39.188 -20.062 1 68.25 88 LEU A C 1
ATOM 687 O O . LEU A 1 88 ? -2.496 -39.75 -19.453 1 68.25 88 LEU A O 1
ATOM 691 N N . LEU A 1 89 ? -1.756 -38.125 -20.875 1 69.94 89 LEU A N 1
ATOM 692 C CA . LEU A 1 89 ? -3.049 -37.469 -21.031 1 69.94 89 LEU A CA 1
ATOM 693 C C . LEU A 1 89 ? -3.453 -37.375 -22.5 1 69.94 89 LEU A C 1
ATOM 695 O O . LEU A 1 89 ? -2.594 -37.281 -23.375 1 69.94 89 LEU A O 1
ATOM 699 N N . THR A 1 90 ? -4.844 -37.594 -22.609 1 71.88 90 THR A N 1
ATOM 700 C CA . THR A 1 90 ? -5.34 -37.281 -23.953 1 71.88 90 THR A CA 1
ATOM 701 C C . THR A 1 90 ? -5.281 -35.781 -24.219 1 71.88 90 THR A C 1
ATOM 703 O O . THR A 1 90 ? -5.102 -34.969 -23.297 1 71.88 90 THR A O 1
ATOM 706 N N . ASP A 1 91 ? -5.297 -35.406 -25.453 1 72.56 91 ASP A N 1
ATOM 707 C CA . ASP A 1 91 ? -5.32 -33.969 -25.797 1 72.56 91 ASP A CA 1
ATOM 708 C C . ASP A 1 91 ? -6.461 -33.25 -25.094 1 72.56 91 ASP A C 1
ATOM 710 O O . ASP A 1 91 ? -6.289 -32.125 -24.625 1 72.56 91 ASP A O 1
ATOM 714 N N . ASP A 1 92 ? -7.582 -33.969 -25.047 1 76.69 92 ASP A N 1
ATOM 715 C CA . ASP A 1 92 ? -8.75 -33.375 -24.422 1 76.69 92 ASP A CA 1
ATOM 716 C C . ASP A 1 92 ? -8.523 -33.188 -22.922 1 76.69 92 ASP A C 1
ATOM 718 O O . ASP A 1 92 ? -8.844 -32.125 -22.375 1 76.69 92 ASP A O 1
ATOM 722 N N . GLU A 1 93 ? -8.023 -34.25 -22.25 1 72.69 93 GLU A N 1
ATOM 723 C CA . GLU A 1 93 ? -7.727 -34.156 -20.828 1 72.69 93 GLU A CA 1
ATOM 724 C C . GLU A 1 93 ? -6.672 -33.062 -20.562 1 72.69 93 GLU A C 1
ATOM 726 O O . GLU A 1 93 ? -6.793 -32.312 -19.609 1 72.69 93 GLU A O 1
ATOM 731 N N . TYR A 1 94 ? -5.746 -33.031 -21.438 1 71.81 94 TYR A N 1
ATOM 732 C CA . TYR A 1 94 ? -4.684 -32.031 -21.359 1 71.81 94 TYR A CA 1
ATOM 733 C C . TYR A 1 94 ? -5.254 -30.625 -21.422 1 71.81 94 TYR A C 1
ATOM 735 O O . TYR A 1 94 ? -4.965 -29.797 -20.562 1 71.81 94 TYR A O 1
ATOM 743 N N . ASN A 1 95 ? -6.016 -30.406 -22.359 1 76.88 95 ASN A N 1
ATOM 744 C CA . ASN A 1 95 ? -6.594 -29.078 -22.562 1 76.88 95 ASN A CA 1
ATOM 745 C C . ASN A 1 95 ? -7.5 -28.688 -21.391 1 76.88 95 ASN A C 1
ATOM 747 O O . ASN A 1 95 ? -7.5 -27.531 -20.969 1 76.88 95 ASN A O 1
ATOM 751 N N . GLN A 1 96 ? -8.227 -29.656 -20.938 1 79.19 96 GLN A N 1
ATOM 752 C CA . GLN A 1 96 ? -9.125 -29.375 -19.828 1 79.19 96 GLN A CA 1
ATOM 753 C C . GLN A 1 96 ? -8.336 -28.984 -18.578 1 79.19 96 GLN A C 1
ATOM 755 O O . GLN A 1 96 ? -8.672 -28 -17.922 1 79.19 96 GLN A O 1
ATOM 760 N N . ILE A 1 97 ? -7.285 -29.688 -18.266 1 74.12 97 ILE A N 1
ATOM 761 C CA . ILE A 1 97 ? -6.461 -29.422 -17.094 1 74.12 97 ILE A CA 1
ATOM 762 C C . ILE A 1 97 ? -5.77 -28.062 -17.25 1 74.12 97 ILE A C 1
ATOM 764 O O . ILE A 1 97 ? -5.723 -27.266 -16.312 1 74.12 97 ILE A O 1
ATOM 768 N N . ARG A 1 98 ? -5.273 -27.906 -18.391 1 76.44 98 ARG A N 1
ATOM 769 C CA . ARG A 1 98 ? -4.617 -26.625 -18.688 1 76.44 98 ARG A CA 1
ATOM 770 C C . ARG A 1 98 ? -5.574 -25.453 -18.469 1 76.44 98 ARG A C 1
ATOM 772 O O . ARG A 1 98 ? -5.23 -24.484 -17.797 1 76.44 98 ARG A O 1
ATOM 779 N N . ASP A 1 99 ? -6.695 -25.562 -19.062 1 81.56 99 ASP A N 1
ATOM 780 C CA . ASP A 1 99 ? -7.668 -24.484 -18.969 1 81.56 99 ASP A CA 1
ATOM 781 C C . ASP A 1 99 ? -8.094 -24.234 -17.531 1 81.56 99 ASP A C 1
ATOM 783 O O . ASP A 1 99 ? -8.227 -23.094 -17.094 1 81.56 99 ASP A O 1
ATOM 787 N N . GLU A 1 100 ? -8.328 -25.234 -16.812 1 79.81 100 GLU A N 1
ATOM 788 C CA . GLU A 1 100 ? -8.727 -25.109 -15.406 1 79.81 100 GLU A CA 1
ATOM 789 C C . GLU A 1 100 ? -7.609 -24.484 -14.578 1 79.81 100 GLU A C 1
ATOM 791 O O . GLU A 1 100 ? -7.871 -23.641 -13.719 1 79.81 100 GLU A O 1
ATOM 796 N N . ALA A 1 101 ? -6.395 -24.922 -14.805 1 78.25 101 ALA A N 1
ATOM 797 C CA . ALA A 1 101 ? -5.246 -24.375 -14.094 1 78.25 101 ALA A CA 1
ATOM 798 C C . ALA A 1 101 ? -5.078 -22.891 -14.375 1 78.25 101 ALA A C 1
ATOM 800 O O . ALA A 1 101 ? -4.832 -22.094 -13.461 1 78.25 101 ALA A O 1
ATOM 801 N N . LEU A 1 102 ? -5.27 -22.547 -15.625 1 81.75 102 LEU A N 1
ATOM 802 C CA . LEU A 1 102 ? -5.109 -21.141 -16.016 1 81.75 102 LEU A CA 1
ATOM 803 C C . LEU A 1 102 ? -6.238 -20.281 -15.453 1 81.75 102 LEU A C 1
ATOM 805 O O . LEU A 1 102 ? -6.02 -19.125 -15.086 1 81.75 102 LEU A O 1
ATOM 809 N N . ALA A 1 103 ? -7.395 -20.875 -15.43 1 84.38 103 ALA A N 1
ATOM 810 C CA . ALA A 1 103 ? -8.523 -20.156 -14.844 1 84.38 103 ALA A CA 1
ATOM 811 C C . ALA A 1 103 ? -8.289 -19.906 -13.352 1 84.38 103 ALA A C 1
ATOM 813 O O . ALA A 1 103 ? -8.578 -18.828 -12.852 1 84.38 103 ALA A O 1
ATOM 814 N N . GLU A 1 104 ? -7.793 -20.859 -12.672 1 82.06 104 GLU A N 1
ATOM 815 C CA . GLU A 1 104 ? -7.488 -20.719 -11.25 1 82.06 104 GLU A CA 1
ATOM 816 C C . GLU A 1 104 ? -6.375 -19.688 -11.031 1 82.06 104 GLU A C 1
ATOM 818 O O . GLU A 1 104 ? -6.441 -18.891 -10.109 1 82.06 104 GLU A O 1
ATOM 823 N N . ALA A 1 105 ? -5.379 -19.812 -11.852 1 84.5 105 ALA A N 1
ATOM 824 C CA . ALA A 1 105 ? -4.277 -18.859 -11.773 1 84.5 105 ALA A CA 1
ATOM 825 C C . ALA A 1 105 ? -4.781 -17.438 -11.961 1 84.5 105 ALA A C 1
ATOM 827 O O . ALA A 1 105 ? -4.367 -16.531 -11.234 1 84.5 105 ALA A O 1
ATOM 828 N N . LYS A 1 106 ? -5.656 -17.266 -12.844 1 88.56 106 LYS A N 1
ATOM 829 C CA . LYS A 1 106 ? -6.246 -15.953 -13.102 1 88.56 106 LYS A CA 1
ATOM 830 C C . LYS A 1 106 ? -7.043 -15.461 -11.898 1 88.56 106 LYS A C 1
ATOM 832 O O . LYS A 1 106 ? -6.926 -14.297 -11.5 1 88.56 106 LYS A O 1
ATOM 837 N N . ALA A 1 107 ? -7.832 -16.328 -11.406 1 87.94 107 ALA A N 1
ATOM 838 C CA . ALA A 1 107 ? -8.633 -15.969 -10.242 1 87.94 107 ALA A CA 1
ATOM 839 C C . ALA A 1 107 ? -7.746 -15.578 -9.062 1 87.94 107 ALA A C 1
ATOM 841 O O . ALA A 1 107 ? -8.023 -14.594 -8.367 1 87.94 107 ALA A O 1
ATOM 842 N N . ASN A 1 108 ? -6.703 -16.344 -8.844 1 87.25 108 ASN A N 1
ATOM 843 C CA . ASN A 1 108 ? -5.758 -16.047 -7.773 1 87.25 108 ASN A CA 1
ATOM 844 C C . ASN A 1 108 ? -5.066 -14.711 -7.992 1 87.25 108 ASN A C 1
ATOM 846 O O . ASN A 1 108 ? -4.926 -13.922 -7.055 1 87.25 108 ASN A O 1
ATOM 850 N N . LYS A 1 109 ? -4.691 -14.523 -9.164 1 90.62 109 LYS A N 1
ATOM 851 C CA . LYS A 1 109 ? -4.062 -13.258 -9.539 1 90.62 109 LYS A CA 1
ATOM 852 C C . LYS A 1 109 ? -5.004 -12.086 -9.297 1 90.62 109 LYS A C 1
ATOM 854 O O . LYS A 1 109 ? -4.605 -11.078 -8.703 1 90.62 109 LYS A O 1
ATOM 859 N N . GLU A 1 110 ? -6.156 -12.203 -9.742 1 93.19 110 GLU A N 1
ATOM 860 C CA . GLU A 1 110 ? -7.125 -11.117 -9.602 1 93.19 110 GLU A CA 1
ATOM 861 C C . GLU A 1 110 ? -7.426 -10.836 -8.133 1 93.19 110 GLU A C 1
ATOM 863 O O . GLU A 1 110 ? -7.582 -9.68 -7.734 1 93.19 110 GLU A O 1
ATOM 868 N N . LYS A 1 111 ? -7.523 -11.875 -7.391 1 93.75 111 LYS A N 1
ATOM 869 C CA . LYS A 1 111 ? -7.73 -11.703 -5.957 1 93.75 111 LYS A CA 1
ATOM 870 C C . LYS A 1 111 ? -6.562 -10.953 -5.316 1 93.75 111 LYS A C 1
ATOM 872 O O . LYS A 1 111 ? -6.77 -10.031 -4.531 1 93.75 111 LYS A O 1
ATOM 877 N N . ALA A 1 112 ? -5.367 -11.375 -5.621 1 94.69 112 ALA A N 1
ATOM 878 C CA . ALA A 1 112 ? -4.168 -10.727 -5.098 1 94.69 112 ALA A CA 1
ATOM 879 C C . ALA A 1 112 ? -4.102 -9.266 -5.523 1 94.69 112 ALA A C 1
ATOM 881 O O . ALA A 1 112 ? -3.805 -8.391 -4.711 1 94.69 112 ALA A O 1
ATOM 882 N N . GLU A 1 113 ? -4.422 -8.992 -6.754 1 95.81 113 GLU A N 1
ATOM 883 C CA . GLU A 1 113 ? -4.398 -7.621 -7.27 1 95.81 113 GLU A CA 1
ATOM 884 C C . GLU A 1 113 ? -5.457 -6.758 -6.59 1 95.81 113 GLU A C 1
ATOM 886 O O . GLU A 1 113 ? -5.223 -5.578 -6.324 1 95.81 113 GLU A O 1
ATOM 891 N N . ALA A 1 114 ? -6.559 -7.34 -6.316 1 97 114 ALA A N 1
ATOM 892 C CA . ALA A 1 114 ? -7.609 -6.613 -5.605 1 97 114 ALA A CA 1
ATOM 893 C C . ALA A 1 114 ? -7.164 -6.246 -4.191 1 97 114 ALA A C 1
ATOM 895 O O . ALA A 1 114 ? -7.449 -5.148 -3.711 1 97 114 ALA A O 1
ATOM 896 N N . GLU A 1 115 ? -6.496 -7.141 -3.555 1 97.25 115 GLU A N 1
ATOM 897 C CA . GLU A 1 115 ? -5.977 -6.867 -2.219 1 97.25 115 GLU A CA 1
ATOM 898 C C . GLU A 1 115 ? -4.938 -5.75 -2.248 1 97.25 115 GLU A C 1
ATOM 900 O O . GLU A 1 115 ? -4.977 -4.836 -1.42 1 97.25 115 GLU A O 1
ATOM 905 N N . VAL A 1 116 ? -4.062 -5.844 -3.199 1 97.88 116 VAL A N 1
ATOM 906 C CA . VAL A 1 116 ? -3.039 -4.816 -3.34 1 97.88 116 VAL A CA 1
ATOM 907 C C . VAL A 1 116 ? -3.693 -3.475 -3.66 1 97.88 116 VAL A C 1
ATOM 909 O O . VAL A 1 116 ? -3.291 -2.438 -3.127 1 97.88 116 VAL A O 1
ATOM 912 N N . SER A 1 117 ? -4.688 -3.484 -4.496 1 97.88 117 SER A N 1
ATOM 913 C CA . SER A 1 117 ? -5.422 -2.268 -4.836 1 97.88 117 SER A CA 1
ATOM 914 C C . SER A 1 117 ? -5.977 -1.591 -3.586 1 97.88 117 SER A C 1
ATOM 916 O O . SER A 1 117 ? -5.883 -0.37 -3.441 1 97.88 117 SER A O 1
ATOM 918 N N . LYS A 1 118 ? -6.5 -2.342 -2.703 1 98 118 LYS A N 1
ATOM 919 C CA . LYS A 1 118 ? -7.031 -1.805 -1.452 1 98 118 LYS A CA 1
ATOM 920 C C . LYS A 1 118 ? -5.922 -1.177 -0.611 1 98 118 LYS A C 1
ATOM 922 O O . LYS A 1 118 ? -6.121 -0.125 0.001 1 98 118 LYS A O 1
ATOM 927 N N . LEU A 1 119 ? -4.793 -1.826 -0.547 1 98.25 119 LEU A N 1
ATOM 928 C CA . LEU A 1 119 ? -3.658 -1.307 0.208 1 98.25 119 LEU A CA 1
ATOM 929 C C . LEU A 1 119 ? -3.156 0 -0.397 1 98.25 119 LEU A C 1
ATOM 931 O O . LEU A 1 119 ? -2.822 0.938 0.331 1 98.25 119 LEU A O 1
ATOM 935 N N . LEU A 1 120 ? -3.137 0.07 -1.71 1 98.12 120 LEU A N 1
ATOM 936 C CA . LEU A 1 120 ? -2.713 1.284 -2.396 1 98.12 120 LEU A CA 1
ATOM 937 C C . LEU A 1 120 ? -3.674 2.434 -2.113 1 98.12 120 LEU A C 1
ATOM 939 O O . LEU A 1 120 ? -3.244 3.576 -1.928 1 98.12 120 LEU A O 1
ATOM 943 N N . SER A 1 121 ? -4.961 2.131 -2.088 1 97.88 121 SER A N 1
ATOM 944 C CA . SER A 1 121 ? -5.953 3.141 -1.739 1 97.88 121 SER A CA 1
ATOM 945 C C . SER A 1 121 ? -5.719 3.684 -0.333 1 97.88 121 SER A C 1
ATOM 947 O O . SER A 1 121 ? -5.844 4.887 -0.097 1 97.88 121 SER A O 1
ATOM 949 N N . LYS A 1 122 ? -5.383 2.807 0.555 1 98.19 122 LYS A N 1
ATOM 950 C CA . LYS A 1 122 ? -5.105 3.225 1.926 1 98.19 122 LYS A CA 1
ATOM 951 C C . LYS A 1 122 ? -3.852 4.094 1.993 1 98.19 122 LYS A C 1
ATOM 953 O O . LYS A 1 122 ? -3.812 5.078 2.736 1 98.19 122 LYS A O 1
ATOM 958 N N . ILE A 1 123 ? -2.828 3.775 1.238 1 97.94 123 ILE A N 1
ATOM 959 C CA . ILE A 1 123 ? -1.614 4.582 1.179 1 97.94 123 ILE A CA 1
ATOM 960 C C . ILE A 1 123 ? -1.95 5.98 0.666 1 97.94 123 ILE A C 1
ATOM 962 O O . ILE A 1 123 ? -1.485 6.98 1.219 1 97.94 123 ILE A O 1
ATOM 966 N N . GLU A 1 124 ? -2.764 6.051 -0.366 1 97.44 124 GLU A N 1
ATOM 967 C CA . GLU A 1 124 ? -3.195 7.336 -0.91 1 97.44 124 GLU A CA 1
ATOM 968 C C . GLU A 1 124 ? -3.947 8.148 0.136 1 97.44 124 GLU A C 1
ATOM 970 O O . GLU A 1 124 ? -3.738 9.359 0.257 1 97.44 124 GLU A O 1
ATOM 975 N N . GLU A 1 125 ? -4.824 7.48 0.881 1 97.44 125 GLU A N 1
ATOM 976 C CA . GLU A 1 125 ? -5.574 8.148 1.939 1 97.44 125 GLU A CA 1
ATOM 977 C C . GLU A 1 125 ? -4.641 8.727 3.002 1 97.44 125 GLU A C 1
ATOM 979 O O . GLU A 1 125 ? -4.781 9.883 3.404 1 97.44 125 GLU A O 1
ATOM 984 N N . ILE A 1 126 ? -3.688 7.961 3.451 1 97.06 126 ILE A N 1
ATOM 985 C CA . ILE A 1 126 ? -2.738 8.383 4.473 1 97.06 126 ILE A CA 1
ATOM 986 C C . ILE A 1 126 ? -1.911 9.562 3.955 1 97.06 126 ILE A C 1
ATOM 988 O O . ILE A 1 126 ? -1.703 10.539 4.668 1 97.06 126 ILE A O 1
ATOM 992 N N . ALA A 1 127 ? -1.423 9.445 2.723 1 96.31 127 ALA A N 1
ATOM 993 C CA . ALA A 1 127 ? -0.648 10.523 2.111 1 96.31 127 ALA A CA 1
ATOM 994 C C . ALA A 1 127 ? -1.459 11.812 2.045 1 96.31 127 ALA A C 1
ATOM 996 O O . ALA A 1 127 ? -0.951 12.891 2.363 1 96.31 127 ALA A O 1
ATOM 997 N N . SER A 1 128 ? -2.75 11.68 1.636 1 96.12 128 SER A N 1
ATOM 998 C CA . SER A 1 128 ? -3.633 12.836 1.532 1 96.12 128 SER A CA 1
ATOM 999 C C . SER A 1 128 ? -3.877 13.469 2.898 1 96.12 128 SER A C 1
ATOM 1001 O O . SER A 1 128 ? -3.869 14.695 3.031 1 96.12 128 SER A O 1
ATOM 1003 N N . GLU A 1 129 ? -4.094 12.672 3.871 1 94.25 129 GLU A N 1
ATOM 1004 C CA . GLU A 1 129 ? -4.309 13.156 5.23 1 94.25 129 GLU A CA 1
ATOM 1005 C C . GLU A 1 129 ? -3.072 13.883 5.758 1 94.25 129 GLU A C 1
ATOM 1007 O O . GLU A 1 129 ? -3.182 14.945 6.375 1 94.25 129 GLU A O 1
ATOM 1012 N N . GLN A 1 130 ? -1.922 13.336 5.496 1 93 130 GLN A N 1
ATOM 1013 C CA . GLN A 1 130 ? -0.672 13.961 5.926 1 93 130 GLN A CA 1
ATOM 1014 C C . GLN A 1 130 ? -0.453 15.297 5.23 1 93 130 GLN A C 1
ATOM 1016 O O . GLN A 1 130 ? -0.019 16.266 5.855 1 93 130 GLN A O 1
ATOM 1021 N N . ALA A 1 131 ? -0.734 15.312 3.979 1 92.69 131 ALA A N 1
ATOM 1022 C CA . ALA A 1 131 ? -0.602 16.547 3.217 1 92.69 131 ALA A CA 1
ATOM 1023 C C . ALA A 1 131 ? -1.543 17.625 3.752 1 92.69 131 ALA A C 1
ATOM 1025 O O . ALA A 1 131 ? -1.146 18.781 3.914 1 92.69 131 ALA A O 1
ATOM 1026 N N . SER A 1 132 ? -2.787 17.203 4.016 1 91.81 132 SER A N 1
ATOM 1027 C CA . SER A 1 132 ? -3.77 18.125 4.566 1 91.81 132 SER A CA 1
ATOM 1028 C C . SER A 1 132 ? -3.32 18.656 5.922 1 91.81 132 SER A C 1
ATOM 1030 O O . SER A 1 132 ? -3.398 19.859 6.172 1 91.81 132 SER A O 1
ATOM 1032 N N . TYR A 1 133 ? -2.816 17.797 6.766 1 88.19 133 TYR A N 1
ATOM 1033 C CA . TYR A 1 133 ? -2.287 18.203 8.07 1 88.19 133 TYR A CA 1
ATOM 1034 C C . TYR A 1 133 ? -1.148 19.203 7.906 1 88.19 133 TYR A C 1
ATOM 1036 O O . TYR A 1 133 ? -1.12 20.234 8.586 1 88.19 133 TYR A O 1
ATOM 1044 N N . THR A 1 134 ? -0.255 18.922 7.055 1 89.06 134 THR A N 1
ATOM 1045 C CA . THR A 1 134 ? 0.912 19.766 6.832 1 89.06 134 THR A CA 1
ATOM 1046 C C . THR A 1 134 ? 0.491 21.141 6.324 1 89.06 134 THR A C 1
ATOM 1048 O O . THR A 1 134 ? 1.026 22.156 6.766 1 89.06 134 THR A O 1
ATOM 1051 N N . ARG A 1 135 ? -0.459 21.203 5.422 1 90.81 135 ARG A N 1
ATOM 1052 C CA . ARG A 1 135 ? -0.943 22.469 4.902 1 90.81 135 ARG A CA 1
ATOM 1053 C C . ARG A 1 135 ? -1.595 23.312 6.004 1 90.81 135 ARG A C 1
ATOM 1055 O O . ARG A 1 135 ? -1.33 24.5 6.125 1 90.81 135 ARG A O 1
ATOM 1062 N N . GLU A 1 136 ? -2.453 22.594 6.824 1 85.19 136 GLU A N 1
ATOM 1063 C CA . GLU A 1 136 ? -3.088 23.281 7.938 1 85.19 136 GLU A CA 1
ATOM 1064 C C . GLU A 1 136 ? -2.051 23.812 8.93 1 85.19 136 GLU A C 1
ATOM 1066 O O . GLU A 1 136 ? -2.135 24.953 9.383 1 85.19 136 GLU A O 1
ATOM 1071 N N . LEU A 1 137 ? -1.122 22.984 9.242 1 84.62 137 LEU A N 1
ATOM 1072 C CA . LEU A 1 137 ? -0.04 23.391 10.133 1 84.62 137 LEU A CA 1
ATOM 1073 C C . LEU A 1 137 ? 0.706 24.594 9.57 1 84.62 137 LEU A C 1
ATOM 1075 O O . LEU A 1 137 ? 0.934 25.578 10.273 1 84.62 137 LEU A O 1
ATOM 1079 N N . ASN A 1 138 ? 1.021 24.562 8.305 1 85.44 138 ASN A N 1
ATOM 1080 C CA . ASN A 1 138 ? 1.795 25.625 7.676 1 85.44 138 ASN A CA 1
ATOM 1081 C C . ASN A 1 138 ? 1 26.922 7.594 1 85.44 138 ASN A C 1
ATOM 1083 O O . ASN A 1 138 ? 1.564 28.016 7.719 1 85.44 138 ASN A O 1
ATOM 1087 N N . ASP A 1 139 ? -0.305 26.781 7.402 1 83.69 139 ASP A N 1
ATOM 1088 C CA . ASP A 1 139 ? -1.155 27.969 7.434 1 83.69 139 ASP A CA 1
ATOM 1089 C C . ASP A 1 139 ? -1.121 28.641 8.812 1 83.69 139 ASP A C 1
ATOM 1091 O O . ASP A 1 139 ? -1.041 29.859 8.914 1 83.69 139 ASP A O 1
ATOM 1095 N N . ASN A 1 140 ? -1.153 27.781 9.867 1 77.31 140 ASN A N 1
ATOM 1096 C CA . ASN A 1 140 ? -1.095 28.312 11.227 1 77.31 140 ASN A CA 1
ATOM 1097 C C . ASN A 1 140 ? 0.276 28.891 11.547 1 77.31 140 ASN A C 1
ATOM 1099 O O . ASN A 1 140 ? 0.372 29.953 12.156 1 77.31 140 ASN A O 1
ATOM 1103 N N . LEU A 1 141 ? 1.312 28.25 11.047 1 79.06 141 LEU A N 1
ATOM 1104 C CA . LEU A 1 141 ? 2.664 28.75 11.25 1 79.06 141 LEU A CA 1
ATOM 1105 C C . LEU A 1 141 ? 2.85 30.094 10.539 1 79.06 141 LEU A C 1
ATOM 1107 O O . LEU A 1 141 ? 3.428 31.031 11.102 1 79.06 141 LEU A O 1
ATOM 1111 N N . LYS A 1 142 ? 2.354 30.188 9.312 1 81.56 142 LYS A N 1
ATOM 1112 C CA . LYS A 1 142 ? 2.43 31.422 8.531 1 81.56 142 LYS A CA 1
ATOM 1113 C C . LYS A 1 142 ? 1.734 32.562 9.258 1 81.56 142 LYS A C 1
ATOM 1115 O O . LYS A 1 142 ? 2.256 33.688 9.305 1 81.56 142 LYS A O 1
ATOM 1120 N N . SER A 1 143 ? 0.612 32.281 9.859 1 73.12 143 SER A N 1
ATOM 1121 C CA . SER A 1 143 ? -0.144 33.312 10.57 1 73.12 143 SER A CA 1
ATOM 1122 C C . SER A 1 143 ? 0.633 33.844 11.773 1 73.12 143 SER A C 1
ATOM 1124 O O . SER A 1 143 ? 0.421 34.969 12.203 1 73.12 143 SER A O 1
ATOM 1126 N N . LEU A 1 144 ? 1.594 33 12.156 1 71.81 144 LEU A N 1
ATOM 1127 C CA . LEU A 1 144 ? 2.4 33.375 13.305 1 71.81 144 LEU A CA 1
ATOM 1128 C C . LEU A 1 144 ? 3.752 33.938 12.867 1 71.81 144 LEU A C 1
ATOM 1130 O O . LEU A 1 144 ? 4.59 34.281 13.703 1 71.81 144 LEU A O 1
ATOM 1134 N N . GLY A 1 145 ? 3.943 33.969 11.492 1 71.69 145 GLY A N 1
ATOM 1135 C CA . GLY A 1 145 ? 5.199 34.469 10.953 1 71.69 145 GLY A CA 1
ATOM 1136 C C . GLY A 1 145 ? 6.332 33.469 11.055 1 71.69 145 GLY A C 1
ATOM 1137 O O . GLY A 1 145 ? 7.504 33.844 11.078 1 71.69 145 GLY A O 1
ATOM 1138 N N . LEU A 1 146 ? 5.961 32.188 11.211 1 72.38 146 LEU A N 1
ATOM 1139 C CA . LEU A 1 146 ? 6.953 31.109 11.344 1 72.38 146 LEU A CA 1
ATOM 1140 C C . LEU A 1 146 ? 7.191 30.422 10 1 72.38 146 LEU A C 1
ATOM 1142 O O . LEU A 1 146 ? 6.328 30.438 9.125 1 72.38 146 LEU A O 1
ATOM 1146 N N . PRO A 1 147 ? 8.398 29.844 9.977 1 77.31 147 PRO A N 1
ATOM 1147 C CA . PRO A 1 147 ? 8.695 29.141 8.727 1 77.31 147 PRO A CA 1
ATOM 1148 C C . PRO A 1 147 ? 7.863 27.875 8.555 1 77.31 147 PRO A C 1
ATOM 1150 O O . PRO A 1 147 ? 7.488 27.234 9.547 1 77.31 147 PRO A O 1
ATOM 1153 N N . ALA A 1 148 ? 7.637 27.578 7.355 1 81.75 148 ALA A N 1
ATOM 1154 C CA . ALA A 1 148 ? 6.855 26.391 7.016 1 81.75 148 ALA A CA 1
ATOM 1155 C C . ALA A 1 148 ? 7.625 25.109 7.332 1 81.75 148 ALA A C 1
ATOM 1157 O O . ALA A 1 148 ? 8.859 25.109 7.32 1 81.75 148 ALA A O 1
ATOM 1158 N N . ASN A 1 149 ? 6.852 24.094 7.766 1 78.56 149 ASN A N 1
ATOM 1159 C CA . ASN A 1 149 ? 7.371 22.734 7.852 1 78.56 149 ASN A CA 1
ATOM 1160 C C . ASN A 1 149 ? 7.371 22.047 6.492 1 78.56 149 ASN A C 1
ATOM 1162 O O . ASN A 1 149 ? 6.312 21.75 5.938 1 78.56 149 ASN A O 1
ATOM 1166 N N . LYS A 1 150 ? 8.484 21.688 5.934 1 77.06 150 LYS A N 1
ATOM 1167 C CA . LYS A 1 150 ? 8.586 21.156 4.578 1 77.06 150 LYS A CA 1
ATOM 1168 C C . LYS A 1 150 ? 8.602 19.625 4.594 1 77.06 150 LYS A C 1
ATOM 1170 O O . LYS A 1 150 ? 8.367 18.984 3.566 1 77.06 150 LYS A O 1
ATOM 1175 N N . ASP A 1 151 ? 8.75 18.984 5.652 1 79.56 151 ASP A N 1
ATOM 1176 C CA . ASP A 1 151 ? 8.969 17.547 5.766 1 79.56 151 ASP A CA 1
ATOM 1177 C C . ASP A 1 151 ? 7.645 16.781 5.73 1 79.56 151 ASP A C 1
ATOM 1179 O O . ASP A 1 151 ? 7.633 15.555 5.691 1 79.56 151 ASP A O 1
ATOM 1183 N N . GLY A 1 152 ? 6.555 17.5 5.57 1 86 152 GLY A N 1
ATOM 1184 C CA . GLY A 1 152 ? 5.277 16.828 5.734 1 86 152 GLY A CA 1
ATOM 1185 C C . GLY A 1 152 ? 4.719 16.281 4.438 1 86 152 GLY A C 1
ATOM 1186 O O . GLY A 1 152 ? 3.611 15.734 4.41 1 86 152 GLY A O 1
ATOM 1187 N N . PHE A 1 153 ? 5.562 16.328 3.316 1 91.19 153 PHE A N 1
ATOM 1188 C CA . PHE A 1 153 ? 4.984 15.93 2.037 1 91.19 153 PHE A CA 1
ATOM 1189 C C . PHE A 1 153 ? 5.68 14.695 1.479 1 91.19 153 PHE A C 1
ATOM 1191 O O . PHE A 1 153 ? 5.457 14.32 0.327 1 91.19 153 PHE A O 1
ATOM 1198 N N . LYS A 1 154 ? 6.523 14.008 2.176 1 93.62 154 LYS A N 1
ATOM 1199 C CA . LYS A 1 154 ? 7.281 12.844 1.741 1 93.62 154 LYS A CA 1
ATOM 1200 C C . LYS A 1 154 ? 6.352 11.742 1.235 1 93.62 154 LYS A C 1
ATOM 1202 O O . LYS A 1 154 ? 6.574 11.18 0.162 1 93.62 154 LYS A O 1
ATOM 1207 N N . LEU A 1 155 ? 5.242 11.469 2.002 1 95.62 155 LEU A N 1
ATOM 1208 C CA . LEU A 1 155 ? 4.316 10.406 1.62 1 95.62 155 LEU A CA 1
ATOM 1209 C C . LEU A 1 155 ? 3.561 10.773 0.349 1 95.62 155 LEU A C 1
ATOM 1211 O O . LEU A 1 155 ? 3.219 9.898 -0.452 1 95.62 155 LEU A O 1
ATOM 1215 N N . THR A 1 156 ? 3.291 12.062 0.196 1 95.12 156 THR A N 1
ATOM 1216 C CA . THR A 1 156 ? 2.668 12.516 -1.043 1 95.12 156 THR A CA 1
ATOM 1217 C C . THR A 1 156 ? 3.566 12.219 -2.24 1 95.12 156 THR A C 1
ATOM 1219 O O . THR A 1 156 ? 3.104 11.703 -3.258 1 95.12 156 THR A O 1
ATOM 1222 N N . TYR A 1 157 ? 4.82 12.531 -2.062 1 94.44 157 TYR A N 1
ATOM 1223 C CA . TYR A 1 157 ? 5.781 12.242 -3.123 1 94.44 157 TYR A CA 1
ATOM 1224 C C . TYR A 1 157 ? 5.867 10.742 -3.389 1 94.44 157 TYR A C 1
ATOM 1226 O O . TYR A 1 157 ? 5.895 10.312 -4.543 1 94.44 157 TYR A O 1
ATOM 1234 N N . PHE A 1 158 ? 5.953 10.023 -2.389 1 96.94 158 PHE A N 1
ATOM 1235 C CA . PHE A 1 158 ? 6.023 8.57 -2.498 1 96.94 158 PHE A CA 1
ATOM 1236 C C . PHE A 1 158 ? 4.809 8.031 -3.244 1 96.94 158 PHE A C 1
ATOM 1238 O O . PHE A 1 158 ? 4.949 7.207 -4.152 1 96.94 158 PHE A O 1
ATOM 1245 N N . ASN A 1 159 ? 3.65 8.453 -2.85 1 97.06 159 ASN A N 1
ATOM 1246 C CA . ASN A 1 159 ? 2.424 8.016 -3.508 1 97.06 159 ASN A CA 1
ATOM 1247 C C . ASN A 1 159 ? 2.436 8.359 -4.996 1 97.06 159 ASN A C 1
ATOM 1249 O O . ASN A 1 159 ? 2.002 7.555 -5.824 1 97.06 159 ASN A O 1
ATOM 1253 N N . THR A 1 160 ? 2.895 9.594 -5.324 1 97 160 THR A N 1
ATOM 1254 C CA . THR A 1 160 ? 2.99 10 -6.723 1 97 160 THR A CA 1
ATOM 1255 C C . THR A 1 160 ? 3.918 9.07 -7.496 1 97 160 THR A C 1
ATOM 1257 O O . THR A 1 160 ? 3.623 8.695 -8.633 1 97 160 THR A O 1
ATOM 1260 N N . TYR A 1 161 ? 5.051 8.734 -6.891 1 97.12 161 TYR A N 1
ATOM 1261 C CA . TYR A 1 161 ? 5.977 7.785 -7.504 1 97.12 161 TYR A CA 1
ATOM 1262 C C . TYR A 1 161 ? 5.289 6.457 -7.789 1 97.12 161 TYR A C 1
ATOM 1264 O O . TYR A 1 161 ? 5.402 5.914 -8.891 1 97.12 161 TYR A O 1
ATOM 1272 N N . ILE A 1 162 ? 4.582 5.895 -6.797 1 97.5 162 ILE A N 1
ATOM 1273 C CA . ILE A 1 162 ? 3.883 4.625 -6.945 1 97.5 162 ILE A CA 1
ATOM 1274 C C . ILE A 1 162 ? 2.902 4.707 -8.109 1 97.5 162 ILE A C 1
ATOM 1276 O O . ILE A 1 162 ? 2.836 3.795 -8.938 1 97.5 162 ILE A O 1
ATOM 1280 N N . GLN A 1 163 ? 2.184 5.781 -8.219 1 96.88 163 GLN A N 1
ATOM 1281 C CA . GLN A 1 163 ? 1.143 5.953 -9.227 1 96.88 163 GLN A CA 1
ATOM 1282 C C . GLN A 1 163 ? 1.742 6.062 -10.625 1 96.88 163 GLN A C 1
ATOM 1284 O O . GLN A 1 163 ? 1.047 5.848 -11.617 1 96.88 163 GLN A O 1
ATOM 1289 N N . ALA A 1 164 ? 2.979 6.438 -10.672 1 96.12 164 ALA A N 1
ATOM 1290 C CA . ALA A 1 164 ? 3.658 6.59 -11.953 1 96.12 164 ALA A CA 1
ATOM 1291 C C . ALA A 1 164 ? 4.113 5.238 -12.5 1 96.12 164 ALA A C 1
ATOM 1293 O O . ALA A 1 164 ? 4.59 5.148 -13.633 1 96.12 164 ALA A O 1
ATOM 1294 N N . SER A 1 165 ? 4.008 4.23 -11.703 1 95.38 165 SER A N 1
ATOM 1295 C CA . SER A 1 165 ? 4.375 2.895 -12.156 1 95.38 165 SER A CA 1
ATOM 1296 C C . SER A 1 165 ? 3.598 2.504 -13.406 1 95.38 165 SER A C 1
ATOM 1298 O O . SER A 1 165 ? 2.391 2.742 -13.492 1 95.38 165 SER A O 1
ATOM 1300 N N . PRO A 1 166 ? 4.25 1.752 -14.344 1 94.06 166 PRO A N 1
ATOM 1301 C CA . PRO A 1 166 ? 3.58 1.354 -15.586 1 94.06 166 PRO A CA 1
ATOM 1302 C C . PRO A 1 166 ? 2.412 0.399 -15.344 1 94.06 166 PRO A C 1
ATOM 1304 O O . PRO A 1 166 ? 1.492 0.325 -16.156 1 94.06 166 PRO A O 1
ATOM 1307 N N . VAL A 1 167 ? 2.352 -0.31 -14.234 1 93.75 167 VAL A N 1
ATOM 1308 C CA . VAL A 1 167 ? 1.312 -1.316 -14.047 1 93.75 167 VAL A CA 1
ATOM 1309 C C . VAL A 1 167 ? 0.298 -0.827 -13.016 1 93.75 167 VAL A C 1
ATOM 1311 O O . VAL A 1 167 ? -0.662 -1.532 -12.695 1 93.75 167 VAL A O 1
ATOM 1314 N N . TYR A 1 168 ? 0.479 0.382 -12.523 1 96.38 168 TYR A N 1
ATOM 1315 C CA . TYR A 1 168 ? -0.389 0.908 -11.477 1 96.38 168 TYR A CA 1
ATOM 1316 C C . TYR A 1 168 ? -1.848 0.891 -11.914 1 96.38 168 TYR A C 1
ATOM 1318 O O . TYR A 1 168 ? -2.711 0.363 -11.211 1 96.38 168 TYR A O 1
ATOM 1326 N N . LYS A 1 169 ? -2.158 1.317 -13.102 1 95.06 169 LYS A N 1
ATOM 1327 C CA . LYS A 1 169 ? -3.531 1.428 -13.578 1 95.06 169 LYS A CA 1
ATOM 1328 C C . LYS A 1 169 ? -4.156 0.049 -13.781 1 95.06 169 LYS A C 1
ATOM 1330 O O . LYS A 1 169 ? -5.371 -0.112 -13.656 1 95.06 169 LYS A O 1
ATOM 1335 N N . GLU A 1 170 ? -3.34 -0.908 -14.102 1 93.88 170 GLU A N 1
ATOM 1336 C CA . GLU A 1 170 ? -3.832 -2.27 -14.281 1 93.88 170 GLU A CA 1
ATOM 1337 C C . GLU A 1 170 ? -4.219 -2.898 -12.945 1 93.88 170 GLU A C 1
ATOM 1339 O O . GLU A 1 170 ? -5.102 -3.758 -12.891 1 93.88 170 GLU A O 1
ATOM 1344 N N . ILE A 1 171 ? -3.529 -2.471 -11.828 1 95.25 171 ILE A N 1
ATOM 1345 C CA . ILE A 1 171 ? -3.754 -3.053 -10.508 1 95.25 171 ILE A CA 1
ATOM 1346 C C . ILE A 1 171 ? -4.965 -2.393 -9.852 1 95.25 171 ILE A C 1
ATOM 1348 O O . ILE A 1 171 ? -5.773 -3.066 -9.211 1 95.25 171 ILE A O 1
ATOM 1352 N N . VAL A 1 172 ? -5.043 -1.036 -10.031 1 93.25 172 VAL A N 1
ATOM 1353 C CA . VAL A 1 172 ? -6.09 -0.304 -9.32 1 93.25 172 VAL A CA 1
ATOM 1354 C C . VAL A 1 172 ? -7.352 -0.25 -10.18 1 93.25 172 VAL A C 1
ATOM 1356 O O . VAL A 1 172 ? -8.312 0.451 -9.836 1 93.25 172 VAL A O 1
ATOM 1359 N N . LYS A 1 173 ? -7.73 -0.999 -11.172 1 78.19 173 LYS A N 1
ATOM 1360 C CA . LYS A 1 173 ? -8.93 -1.02 -12.008 1 78.19 173 LYS A CA 1
ATOM 1361 C C . LYS A 1 173 ? -10.172 -1.313 -11.18 1 78.19 173 LYS A C 1
ATOM 1363 O O . LYS A 1 173 ? -10.094 -1.952 -10.125 1 78.19 173 LYS A O 1
ATOM 1368 N N . MET B 1 1 ? -11.711 13.359 16.594 1 29.66 1 MET B N 1
ATOM 1369 C CA . MET B 1 1 ? -10.75 14.445 16.391 1 29.66 1 MET B CA 1
ATOM 1370 C C . MET B 1 1 ? -9.32 13.922 16.453 1 29.66 1 MET B C 1
ATOM 1372 O O . MET B 1 1 ? -8.898 13.367 17.469 1 29.66 1 MET B O 1
ATOM 1376 N N . LYS B 1 2 ? -8.617 13.57 15.461 1 41.59 2 LYS B N 1
ATOM 1377 C CA . LYS B 1 2 ? -7.367 12.82 15.508 1 41.59 2 LYS B CA 1
ATOM 1378 C C . LYS B 1 2 ? -6.273 13.617 16.219 1 41.59 2 LYS B C 1
ATOM 1380 O O . LYS B 1 2 ? -6.309 14.844 16.234 1 41.59 2 LYS B O 1
ATOM 1385 N N . ILE B 1 3 ? -5.465 13.062 16.906 1 41.22 3 ILE B N 1
ATOM 1386 C CA . ILE B 1 3 ? -4.445 13.602 17.797 1 41.22 3 ILE B CA 1
ATOM 1387 C C . ILE B 1 3 ? -3.896 14.906 17.234 1 41.22 3 ILE B C 1
ATOM 1389 O O . ILE B 1 3 ? -3.551 15.82 17.969 1 41.22 3 ILE B O 1
ATOM 1393 N N . THR B 1 4 ? -3.711 14.969 15.93 1 50.25 4 THR B N 1
ATOM 1394 C CA . THR B 1 4 ? -3.182 16.109 15.195 1 50.25 4 THR B CA 1
ATOM 1395 C C . THR B 1 4 ? -4 17.375 15.477 1 50.25 4 THR B C 1
ATOM 1397 O O . THR B 1 4 ? -3.453 18.469 15.57 1 50.25 4 THR B O 1
ATOM 1400 N N . ASP B 1 5 ? -5.266 17.016 15.789 1 57.5 5 ASP B N 1
ATOM 1401 C CA . ASP B 1 5 ? -6.262 18.062 15.961 1 57.5 5 ASP B CA 1
ATOM 1402 C C . ASP B 1 5 ? -6.027 18.844 17.25 1 57.5 5 ASP B C 1
ATOM 1404 O O . ASP B 1 5 ? -6.156 20.062 17.281 1 57.5 5 ASP B O 1
ATOM 1408 N N . THR B 1 6 ? -5.434 18.016 18.094 1 58.59 6 THR B N 1
ATOM 1409 C CA . THR B 1 6 ? -5.438 18.594 19.438 1 58.59 6 THR B CA 1
ATOM 1410 C C . THR B 1 6 ? -4.336 19.641 19.578 1 58.59 6 THR B C 1
ATOM 1412 O O . THR B 1 6 ? -4.582 20.734 20.078 1 58.59 6 THR B O 1
ATOM 1415 N N . LYS B 1 7 ? -3.119 19.25 19.047 1 65.44 7 LYS B N 1
ATOM 1416 C CA . LYS B 1 7 ? -2.027 20.188 19.281 1 65.44 7 LYS B CA 1
ATOM 1417 C C . LYS B 1 7 ? -2.17 21.422 18.406 1 65.44 7 LYS B C 1
ATOM 1419 O O . LYS B 1 7 ? -1.867 22.547 18.844 1 65.44 7 LYS B O 1
ATOM 1424 N N . LEU B 1 8 ? -2.676 21.125 17.266 1 68.25 8 LEU B N 1
ATOM 1425 C CA . LEU B 1 8 ? -3.014 22.281 16.438 1 68.25 8 LEU B CA 1
ATOM 1426 C C . LEU B 1 8 ? -4.059 23.156 17.125 1 68.25 8 LEU B C 1
ATOM 1428 O O . LEU B 1 8 ? -3.975 24.375 17.078 1 68.25 8 LEU B O 1
ATOM 1432 N N . GLN B 1 9 ? -4.879 22.359 17.703 1 71.19 9 GLN B N 1
ATOM 1433 C CA . GLN B 1 9 ? -5.918 23.094 18.422 1 71.19 9 GLN B CA 1
ATOM 1434 C C . GLN B 1 9 ? -5.332 23.859 19.609 1 71.19 9 GLN B C 1
ATOM 1436 O O . GLN B 1 9 ? -5.734 25 19.875 1 71.19 9 GLN B O 1
ATOM 1441 N N . GLU B 1 10 ? -4.379 23.25 20.188 1 70.56 10 GLU B N 1
ATOM 1442 C CA . GLU B 1 10 ? -3.719 23.938 21.297 1 70.56 10 GLU B CA 1
ATOM 1443 C C . GLU B 1 10 ? -2.961 25.172 20.812 1 70.56 10 GLU B C 1
ATOM 1445 O O . GLU B 1 10 ? -2.971 26.203 21.484 1 70.56 10 GLU B O 1
ATOM 1450 N N . LEU B 1 11 ? -2.381 25.047 19.719 1 69.69 11 LEU B N 1
ATOM 1451 C CA . LEU B 1 11 ? -1.684 26.172 19.109 1 69.69 11 LEU B CA 1
ATOM 1452 C C . LEU B 1 11 ? -2.66 27.297 18.766 1 69.69 11 LEU B C 1
ATOM 1454 O O . LEU B 1 11 ? -2.398 28.469 19.062 1 69.69 11 LEU B O 1
ATOM 1458 N N . LYS B 1 12 ? -3.676 26.844 18.219 1 72.62 12 LYS B N 1
ATOM 1459 C CA . LYS B 1 12 ? -4.707 27.812 17.859 1 72.62 12 LYS B CA 1
ATOM 1460 C C . LYS B 1 12 ? -5.242 28.516 19.109 1 72.62 1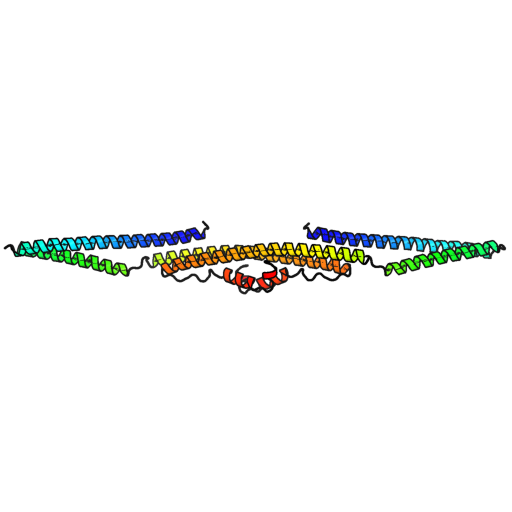2 LYS B C 1
ATOM 1462 O O . LYS B 1 12 ? -5.465 29.734 19.094 1 72.62 12 LYS B O 1
ATOM 1467 N N . ASN B 1 13 ? -5.32 27.766 20.078 1 74.81 13 ASN B N 1
ATOM 1468 C CA . ASN B 1 13 ? -5.797 28.344 21.328 1 74.81 13 ASN B CA 1
ATOM 1469 C C . ASN B 1 13 ? -4.785 29.328 21.922 1 74.81 13 ASN B C 1
ATOM 1471 O O . ASN B 1 13 ? -5.16 30.375 22.453 1 74.81 13 ASN B O 1
ATOM 1475 N N . ALA B 1 14 ? -3.562 28.922 21.859 1 70.88 14 ALA B N 1
ATOM 1476 C CA . ALA B 1 14 ? -2.521 29.797 22.391 1 70.88 14 ALA B CA 1
ATOM 1477 C C . ALA B 1 14 ? -2.477 31.109 21.609 1 70.88 14 ALA B C 1
ATOM 1479 O O . ALA B 1 14 ? -2.344 32.188 22.203 1 70.88 14 ALA B O 1
ATOM 1480 N N . ILE B 1 15 ? -2.623 31.016 20.375 1 72.44 15 ILE B N 1
ATOM 1481 C CA . ILE B 1 15 ? -2.662 32.219 19.531 1 72.44 15 ILE B CA 1
ATOM 1482 C C . ILE B 1 15 ? -3.875 33.062 19.891 1 72.44 15 ILE B C 1
ATOM 1484 O O . ILE B 1 15 ? -3.758 34.281 20.062 1 72.44 15 ILE B O 1
ATOM 1488 N N . ALA B 1 16 ? -4.969 32.375 20 1 77.19 16 ALA B N 1
ATOM 1489 C CA . ALA B 1 16 ? -6.199 33.094 20.344 1 77.19 16 ALA B CA 1
ATOM 1490 C C . ALA B 1 16 ? -6.062 33.781 21.688 1 77.19 16 ALA B C 1
ATOM 1492 O O . ALA B 1 16 ? -6.496 34.938 21.844 1 77.19 16 ALA B O 1
ATOM 1493 N N . LYS B 1 17 ? -5.434 33.094 22.562 1 77.81 17 LYS B N 1
ATOM 1494 C CA . LYS B 1 17 ? -5.238 33.688 23.891 1 77.81 17 LYS B CA 1
ATOM 1495 C C . LYS B 1 17 ? -4.316 34.906 23.812 1 77.81 17 LYS B C 1
ATOM 1497 O O . LYS B 1 17 ? -4.555 35.938 24.484 1 77.81 17 LYS B O 1
ATOM 1502 N N . SER B 1 18 ? -3.281 34.781 23.062 1 73.81 18 SER B N 1
ATOM 1503 C CA . SER B 1 18 ? -2.357 35.906 22.906 1 73.81 18 SER B CA 1
ATOM 1504 C C . SER B 1 18 ? -3.039 37.094 22.25 1 73.81 18 SER B C 1
ATOM 1506 O O . SER B 1 18 ? -2.82 38.25 22.641 1 73.81 18 SER B O 1
ATOM 1508 N N . GLU B 1 19 ? -3.879 36.812 21.312 1 76.94 19 GLU B N 1
ATOM 1509 C CA . GLU B 1 19 ? -4.645 37.875 20.656 1 76.94 19 GLU B CA 1
ATOM 1510 C C . GLU B 1 19 ? -5.586 38.562 21.641 1 76.94 19 GLU B C 1
ATOM 1512 O O . GLU B 1 19 ? -5.723 39.781 21.609 1 76.94 19 GLU B O 1
ATOM 1517 N N . GLU B 1 20 ? -6.207 37.781 22.438 1 82.69 20 GLU B N 1
ATOM 1518 C CA . GLU B 1 20 ? -7.105 38.344 23.453 1 82.69 20 GLU B CA 1
ATOM 1519 C C . GLU B 1 20 ? -6.352 39.219 24.422 1 82.69 20 GLU B C 1
ATOM 1521 O O . GLU B 1 20 ? -6.832 40.312 24.781 1 82.69 20 GLU B O 1
ATOM 1526 N N . LYS B 1 21 ? -5.203 38.719 24.844 1 79.5 21 LYS B N 1
ATOM 1527 C CA . LYS B 1 21 ? -4.387 39.531 25.75 1 79.5 21 LYS B CA 1
ATOM 1528 C C . LYS B 1 21 ? -3.965 40.844 25.109 1 79.5 21 LYS B C 1
ATOM 1530 O O . LYS B 1 21 ? -3.99 41.875 25.766 1 79.5 21 LYS B O 1
ATOM 1535 N N . PHE B 1 22 ? -3.58 40.75 23.859 1 81 22 PHE B N 1
ATOM 1536 C CA . PHE B 1 22 ? -3.164 41.938 23.141 1 81 22 PHE B CA 1
ATOM 1537 C C . PHE B 1 22 ? -4.328 42.906 22.984 1 81 22 PHE B C 1
ATOM 1539 O O . PHE B 1 22 ? -4.172 44.125 23.203 1 81 22 PHE B O 1
ATOM 1546 N N . GLN B 1 23 ? -5.492 42.375 22.719 1 86.88 23 GLN B N 1
ATOM 1547 C CA . GLN B 1 23 ? -6.672 43.219 22.547 1 86.88 23 GLN B CA 1
ATOM 1548 C C . GLN B 1 23 ? -7.066 43.875 23.875 1 86.88 23 GLN B C 1
ATOM 1550 O O . GLN B 1 23 ? -7.441 45.062 23.906 1 86.88 23 GLN B O 1
ATOM 1555 N N . ALA B 1 24 ? -6.98 43.156 24.953 1 88.75 24 ALA B N 1
ATOM 1556 C CA . ALA B 1 24 ? -7.297 43.688 26.266 1 88.75 24 ALA B CA 1
ATOM 1557 C C . ALA B 1 24 ? -6.344 44.844 26.625 1 88.75 24 ALA B C 1
ATOM 1559 O O . ALA B 1 24 ? -6.766 45.844 27.172 1 88.75 24 ALA B O 1
ATOM 1560 N N . LYS B 1 25 ? -5.078 44.594 26.344 1 86.38 25 LYS B N 1
ATOM 1561 C CA . LYS B 1 25 ? -4.09 45.656 26.578 1 86.38 25 LYS B CA 1
ATOM 1562 C C . LYS B 1 25 ? -4.418 46.906 25.766 1 86.38 25 LYS B C 1
ATOM 1564 O O . LYS B 1 25 ? -4.391 48.031 26.312 1 86.38 25 LYS B O 1
ATOM 1569 N N . LYS B 1 26 ? -4.746 46.719 24.547 1 88.62 26 LYS B N 1
ATOM 1570 C CA . LYS B 1 26 ? -5.094 47.844 23.672 1 88.62 26 LYS B CA 1
ATOM 1571 C C . LYS B 1 26 ? -6.324 48.562 24.188 1 88.62 26 LYS B C 1
ATOM 1573 O O . LYS B 1 26 ? -6.332 49.812 24.234 1 88.62 26 LYS B O 1
ATOM 1578 N N . ASP B 1 27 ? -7.316 47.812 24.609 1 92.81 27 ASP B N 1
ATOM 1579 C CA . ASP B 1 27 ? -8.547 48.406 25.125 1 92.81 27 ASP B CA 1
ATOM 1580 C C . ASP B 1 27 ? -8.273 49.25 26.375 1 92.81 27 ASP B C 1
ATOM 1582 O O . ASP B 1 27 ? -8.797 50.344 26.531 1 92.81 27 ASP B O 1
ATOM 1586 N N . ASN B 1 28 ? -7.41 48.75 27.281 1 92.88 28 ASN B N 1
ATOM 1587 C CA . ASN B 1 28 ? -7.066 49.438 28.5 1 92.88 28 ASN B CA 1
ATOM 1588 C C . ASN B 1 28 ? -6.348 50.75 28.219 1 92.88 28 ASN B C 1
ATOM 1590 O O . ASN B 1 28 ? -6.625 51.781 28.859 1 92.88 28 ASN B O 1
ATOM 1594 N N . LEU B 1 29 ? -5.496 50.656 27.25 1 92.31 29 LEU B N 1
ATOM 1595 C CA . LEU B 1 29 ? -4.77 51.875 26.875 1 92.31 29 LEU B CA 1
ATOM 1596 C C . LEU B 1 29 ? -5.699 52.906 26.25 1 92.31 29 LEU B C 1
ATOM 1598 O O . LEU B 1 29 ? -5.586 54.094 26.5 1 92.31 29 LEU B O 1
ATOM 1602 N N . GLN B 1 30 ? -6.668 52.406 25.5 1 94.06 30 GLN B N 1
ATOM 1603 C CA . GLN B 1 30 ? -7.645 53.312 24.875 1 94.06 30 GLN B CA 1
ATOM 1604 C C . GLN B 1 30 ? -8.523 53.969 25.922 1 94.06 30 GLN B C 1
ATOM 1606 O O . GLN B 1 30 ? -8.82 55.156 25.812 1 94.06 30 GLN B O 1
ATOM 1611 N N . VAL B 1 31 ? -8.93 53.219 26.938 1 95.62 31 VAL B N 1
ATOM 1612 C CA . VAL B 1 31 ? -9.719 53.781 28.031 1 95.62 31 VAL B CA 1
ATOM 1613 C C . VAL B 1 31 ? -8.922 54.844 28.75 1 95.62 31 VAL B C 1
ATOM 1615 O O . VAL B 1 31 ? -9.461 55.906 29.062 1 95.62 31 VAL B O 1
ATOM 1618 N N . GLY B 1 32 ? -7.633 54.594 28.984 1 94.25 32 GLY B N 1
ATOM 1619 C CA . GLY B 1 32 ? -6.758 55.594 29.578 1 94.25 32 GLY B CA 1
ATOM 1620 C C . GLY B 1 32 ? -6.641 56.875 28.75 1 94.25 32 GLY B C 1
ATOM 1621 O O . GLY B 1 32 ? -6.703 57.969 29.281 1 94.25 32 GLY B O 1
ATOM 1622 N N . LEU B 1 33 ? -6.562 56.688 27.484 1 95 33 LEU B N 1
ATOM 1623 C CA . LEU B 1 33 ? -6.461 57.812 26.562 1 95 33 LEU B CA 1
ATOM 1624 C C . LEU B 1 33 ? -7.742 58.656 26.578 1 95 33 LEU B C 1
ATOM 1626 O O . LEU B 1 33 ? -7.688 59.875 26.672 1 95 33 LEU B O 1
ATOM 1630 N N . ASP B 1 34 ? -8.852 58.031 26.562 1 95.88 34 ASP B N 1
ATOM 1631 C CA . ASP B 1 34 ? -10.141 58.688 26.578 1 95.88 34 ASP B CA 1
ATOM 1632 C C . ASP B 1 34 ? -10.328 59.5 27.875 1 95.88 34 ASP B C 1
ATOM 1634 O O . ASP B 1 34 ? -10.812 60.625 27.844 1 95.88 34 ASP B O 1
ATOM 1638 N N . LYS B 1 35 ? -9.953 58.875 28.969 1 96.38 35 LYS B N 1
ATOM 1639 C CA . LYS B 1 35 ? -10.031 59.562 30.25 1 96.38 35 LYS B CA 1
ATOM 1640 C C . LYS B 1 35 ? -9.133 60.781 30.266 1 96.38 35 LYS B C 1
ATOM 1642 O O . LYS B 1 35 ? -9.531 61.844 30.766 1 96.38 35 LYS B O 1
ATOM 1647 N N . ALA B 1 36 ? -7.973 60.656 29.688 1 95.12 36 ALA B N 1
ATOM 1648 C CA . ALA B 1 36 ? -7.039 61.781 29.641 1 95.12 36 ALA B CA 1
ATOM 1649 C C . ALA B 1 36 ? -7.609 62.906 28.812 1 95.12 36 ALA B C 1
ATOM 1651 O O . ALA B 1 36 ? -7.465 64.062 29.172 1 95.12 36 ALA B O 1
ATOM 1652 N N . ILE B 1 37 ? -8.281 62.625 27.766 1 96.5 37 ILE B N 1
ATOM 1653 C CA . ILE B 1 37 ? -8.883 63.594 26.891 1 96.5 37 ILE B CA 1
ATOM 1654 C C . ILE B 1 37 ? -10 64.312 27.641 1 96.5 37 ILE B C 1
ATOM 1656 O O . ILE B 1 37 ? -10.102 65.562 27.562 1 96.5 37 ILE B O 1
ATOM 1660 N N . LYS B 1 38 ? -10.734 63.625 28.391 1 97.06 38 LYS B N 1
ATOM 1661 C CA . LYS B 1 38 ? -11.789 64.25 29.188 1 97.06 38 LYS B CA 1
ATOM 1662 C C . LYS B 1 38 ? -11.211 65.125 30.281 1 97.06 38 LYS B C 1
ATOM 1664 O O . LYS B 1 38 ? -11.75 66.188 30.562 1 97.06 38 LYS B O 1
ATOM 1669 N N . ASP B 1 39 ? -10.102 64.688 30.875 1 95.69 39 ASP B N 1
ATOM 1670 C CA . ASP B 1 39 ? -9.43 65.5 31.906 1 95.69 39 ASP B CA 1
ATOM 1671 C C . ASP B 1 39 ? -8.891 66.812 31.328 1 95.69 39 ASP B C 1
ATOM 1673 O O . ASP B 1 39 ? -8.914 67.812 32 1 95.69 39 ASP B O 1
ATOM 1677 N N . ILE B 1 40 ? -8.422 66.75 30.109 1 96.38 40 ILE B N 1
ATOM 1678 C CA . ILE B 1 40 ? -7.934 68 29.438 1 96.38 40 ILE B CA 1
ATOM 1679 C C . ILE B 1 40 ? -9.078 69 29.25 1 96.38 40 ILE B C 1
ATOM 1681 O O . ILE B 1 40 ? -8.914 70.188 29.516 1 96.38 40 ILE B O 1
ATOM 1685 N N . GLU B 1 41 ? -10.234 68.5 28.875 1 96.56 41 GLU B N 1
ATOM 1686 C CA . GLU B 1 41 ? -11.406 69.312 28.703 1 96.56 41 GLU B CA 1
ATOM 1687 C C . GLU B 1 41 ? -11.789 70 30.016 1 96.56 41 GLU B C 1
ATOM 1689 O O . GLU B 1 41 ? -12.008 71.25 30.062 1 96.56 41 GLU B O 1
ATOM 1694 N N . LYS B 1 42 ? -11.789 69.25 31.062 1 96.5 42 LYS B N 1
ATOM 1695 C CA . LYS B 1 42 ? -12.133 69.812 32.375 1 96.5 42 LYS B CA 1
ATOM 1696 C C . LYS B 1 42 ? -11.102 70.812 32.844 1 96.5 42 LYS B C 1
ATOM 1698 O O . LYS B 1 42 ? -11.461 71.875 33.375 1 96.5 42 LYS B O 1
ATOM 1703 N N . ALA B 1 43 ? -9.859 70.438 32.688 1 96.31 43 ALA B N 1
ATOM 1704 C CA . ALA B 1 43 ? -8.781 71.312 33.125 1 96.31 43 ALA B CA 1
ATOM 1705 C C . ALA B 1 43 ? -8.766 72.625 32.344 1 96.31 43 ALA B C 1
ATOM 1707 O O . ALA B 1 43 ? -8.453 73.688 32.875 1 96.31 43 ALA B O 1
ATOM 1708 N N . THR B 1 44 ? -9.102 72.562 31.062 1 96.06 44 THR B N 1
ATOM 1709 C CA . THR B 1 44 ? -9.188 73.75 30.203 1 96.06 44 THR B CA 1
ATOM 1710 C C . THR B 1 44 ? -10.297 74.688 30.688 1 96.06 44 THR B C 1
ATOM 1712 O O . THR B 1 44 ? -10.094 75.875 30.781 1 96.06 44 THR B O 1
ATOM 1715 N N . ASP B 1 45 ? -11.414 74.125 31.062 1 95.56 45 ASP B N 1
ATOM 1716 C CA . ASP B 1 45 ? -12.531 74.875 31.609 1 95.56 45 ASP B CA 1
ATOM 1717 C C . ASP B 1 45 ? -12.125 75.562 32.906 1 95.56 45 ASP B C 1
ATOM 1719 O O . ASP B 1 45 ? -12.43 76.75 33.094 1 95.56 45 ASP B O 1
ATOM 1723 N N . GLU B 1 46 ? -11.414 74.875 33.719 1 9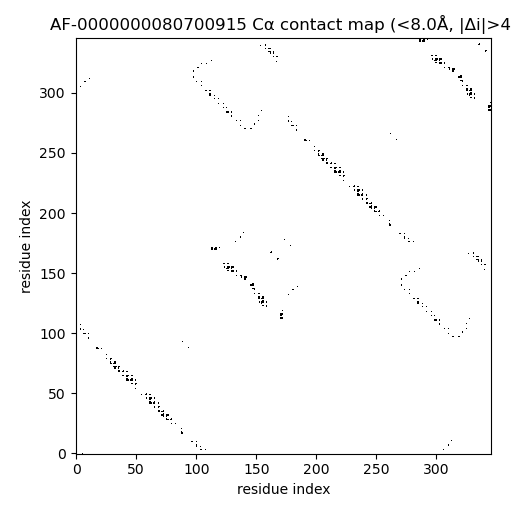5.19 46 GLU B N 1
ATOM 1724 C CA . GLU B 1 46 ? -10.984 75.438 35 1 95.19 46 GLU B CA 1
ATOM 1725 C C . GLU B 1 46 ? -9.938 76.5 34.781 1 95.19 46 GLU B C 1
ATOM 1727 O O . GLU B 1 46 ? -9.93 77.5 35.5 1 95.19 46 GLU B O 1
ATOM 1732 N N . LEU B 1 47 ? -9.141 76.312 33.844 1 95 47 LEU B N 1
ATOM 1733 C CA . LEU B 1 47 ? -8.133 77.375 33.531 1 95 47 LEU B CA 1
ATOM 1734 C C . LEU B 1 47 ? -8.789 78.625 33 1 95 47 LEU B C 1
ATOM 1736 O O . LEU B 1 47 ? -8.398 79.75 33.375 1 95 47 LEU B O 1
ATOM 1740 N N . ASP B 1 48 ? -9.812 78.438 32.188 1 93.81 48 ASP B N 1
ATOM 1741 C CA . ASP B 1 48 ? -10.539 79.625 31.641 1 93.81 48 ASP B CA 1
ATOM 1742 C C . ASP B 1 48 ? -11.242 80.375 32.75 1 93.81 48 ASP B C 1
ATOM 1744 O O . ASP B 1 48 ? -11.227 81.625 32.781 1 93.81 48 ASP B O 1
ATOM 1748 N N . LYS B 1 49 ? -11.758 79.688 33.719 1 94.19 49 LYS B N 1
ATOM 1749 C CA . LYS B 1 49 ? -12.391 80.312 34.875 1 94.19 49 LYS B CA 1
ATOM 1750 C C . LYS B 1 49 ? -11.359 81.062 35.75 1 94.19 49 LYS B C 1
ATOM 1752 O O . LYS B 1 49 ? -11.609 82.125 36.219 1 94.19 49 LYS B O 1
ATOM 1757 N N . ALA B 1 50 ? -10.203 80.375 35.812 1 94.12 50 ALA B N 1
ATOM 1758 C CA . ALA B 1 50 ? -9.148 80.938 36.625 1 94.12 50 ALA B CA 1
ATOM 1759 C C . ALA B 1 50 ? -8.578 82.25 36 1 94.12 50 ALA B C 1
ATOM 1761 O O . ALA B 1 50 ? -8.164 83.125 36.688 1 94.12 50 ALA B O 1
ATOM 1762 N N . LYS B 1 51 ? -8.617 82.312 34.719 1 91.5 51 LYS B N 1
ATOM 1763 C CA . LYS B 1 51 ? -8.148 83.5 33.969 1 91.5 51 LYS B CA 1
ATOM 1764 C C . LYS B 1 51 ? -9.023 84.688 34.219 1 91.5 51 LYS B C 1
ATOM 1766 O O . LYS B 1 51 ? -8.539 85.812 34.219 1 91.5 51 LYS B O 1
ATOM 1771 N N . LEU B 1 52 ? -10.273 84.375 34.469 1 92.5 52 LEU B N 1
ATOM 1772 C CA . LEU B 1 52 ? -11.234 85.438 34.688 1 92.5 52 LEU B CA 1
ATOM 1773 C C . LEU B 1 52 ? -11.203 85.938 36.125 1 92.5 52 LEU B C 1
ATOM 1775 O O . LEU B 1 52 ? -11.727 87.062 36.438 1 92.5 52 LEU B O 1
ATOM 1779 N N . GLY B 1 53 ? -10.516 85.125 36.938 1 89 53 GLY B N 1
ATOM 1780 C CA . GLY B 1 53 ? -10.43 85.5 38.344 1 89 53 GLY B CA 1
ATOM 1781 C C . GLY B 1 53 ? -9.148 86.25 38.656 1 89 53 GLY B C 1
ATOM 1782 O O . GLY B 1 53 ? -8.359 86.562 37.781 1 89 53 GLY B O 1
ATOM 1783 N N . ASP B 1 54 ? -8.914 86.75 40 1 89.44 54 ASP B N 1
ATOM 1784 C CA . ASP B 1 54 ? -7.77 87.5 40.406 1 89.44 54 ASP B CA 1
ATOM 1785 C C . ASP B 1 54 ? -6.848 86.75 41.344 1 89.44 54 ASP B C 1
ATOM 1787 O O . ASP B 1 54 ? -5.988 87.312 42 1 89.44 54 ASP B O 1
ATOM 1791 N N . ASP B 1 55 ? -6.957 85.375 41.344 1 92.62 55 ASP B N 1
ATOM 1792 C CA . ASP B 1 55 ? -6.16 84.5 42.219 1 92.62 55 ASP B CA 1
ATOM 1793 C C . ASP B 1 55 ? -5.047 83.812 41.438 1 92.62 55 ASP B C 1
ATOM 1795 O O . ASP B 1 55 ? -5.297 82.875 40.719 1 92.62 55 ASP B O 1
ATOM 1799 N N . PRO B 1 56 ? -3.814 84.375 41.594 1 90.19 56 PRO B N 1
ATOM 1800 C CA . PRO B 1 56 ? -2.697 83.75 40.844 1 90.19 56 PRO B CA 1
ATOM 1801 C C . PRO B 1 56 ? -2.434 82.312 41.219 1 90.19 56 PRO B C 1
ATOM 1803 O O . PRO B 1 56 ? -1.972 81.5 40.375 1 90.19 56 PRO B O 1
ATOM 1806 N N . THR B 1 57 ? -2.785 82.062 42.469 1 92.75 57 THR B N 1
ATOM 1807 C CA . THR B 1 57 ? -2.592 80.688 42.906 1 92.75 57 THR B CA 1
ATOM 1808 C C . THR B 1 57 ? -3.572 79.75 42.219 1 92.75 57 THR B C 1
ATOM 1810 O O . THR B 1 57 ? -3.195 78.625 41.781 1 92.75 57 THR B O 1
ATOM 1813 N N . ALA B 1 58 ? -4.777 80.188 41.969 1 91.94 58 ALA B N 1
ATOM 1814 C CA . ALA B 1 58 ? -5.789 79.438 41.281 1 91.94 58 ALA B CA 1
ATOM 1815 C C . ALA B 1 58 ? -5.414 79.188 39.812 1 91.94 58 ALA B C 1
ATOM 1817 O O . ALA B 1 58 ? -5.582 78.125 39.281 1 91.94 58 ALA B O 1
ATOM 1818 N N . TYR B 1 59 ? -4.84 80.188 39.219 1 92.62 59 TYR B N 1
ATOM 1819 C CA . TYR B 1 59 ? -4.402 80.125 37.844 1 92.62 59 TYR B CA 1
ATOM 1820 C C . TYR B 1 59 ? -3.264 79.125 37.656 1 92.62 59 TYR B C 1
ATOM 1822 O O . TYR B 1 59 ? -3.281 78.25 36.75 1 92.62 59 TYR B O 1
ATOM 1830 N N . SER B 1 60 ? -2.332 79.188 38.625 1 92.94 60 SER B N 1
ATOM 1831 C CA . SER B 1 60 ? -1.183 78.25 38.562 1 92.94 60 SER B CA 1
ATOM 1832 C C . SER B 1 60 ? -1.606 76.812 38.75 1 92.94 60 SER B C 1
ATOM 1834 O O . SER B 1 60 ? -1.101 75.938 38.062 1 92.94 60 SER B O 1
ATOM 1836 N N . GLU B 1 61 ? -2.545 76.562 39.688 1 92.75 61 GLU B N 1
ATOM 1837 C CA . GLU B 1 61 ? -3.023 75.25 39.938 1 92.75 61 GLU B CA 1
ATOM 1838 C C . GLU B 1 61 ? -3.787 74.688 38.75 1 92.75 61 GLU B C 1
ATOM 1840 O O . GLU B 1 61 ? -3.619 73.5 38.375 1 92.75 61 GLU B O 1
ATOM 1845 N N . ALA B 1 62 ? -4.523 75.438 38.062 1 93.69 62 ALA B N 1
ATOM 1846 C CA . ALA B 1 62 ? -5.27 75.062 36.875 1 93.69 62 ALA B CA 1
ATOM 1847 C C . ALA B 1 62 ? -4.324 74.75 35.719 1 93.69 62 ALA B C 1
ATOM 1849 O O . ALA B 1 62 ? -4.547 73.75 34.969 1 93.69 62 ALA B O 1
ATOM 1850 N N . ARG B 1 63 ? -3.303 75.562 35.594 1 92.69 63 ARG B N 1
ATOM 1851 C CA . ARG B 1 63 ? -2.307 75.312 34.531 1 92.69 63 ARG B CA 1
ATOM 1852 C C . ARG B 1 63 ? -1.586 74 34.75 1 92.69 63 ARG B C 1
ATOM 1854 O O . ARG B 1 63 ? -1.347 73.25 33.781 1 92.69 63 ARG B O 1
ATOM 1861 N N . LYS B 1 64 ? -1.302 73.75 36.062 1 93.81 64 LYS B N 1
ATOM 1862 C CA . LYS B 1 64 ? -0.633 72.5 36.375 1 93.81 64 LYS B CA 1
ATOM 1863 C C . LYS B 1 64 ? -1.535 71.312 36.094 1 93.81 64 LYS B C 1
ATOM 1865 O O . LYS B 1 64 ? -1.076 70.25 35.562 1 93.81 64 LYS B O 1
ATOM 1870 N N . ALA B 1 65 ? -2.785 71.438 36.375 1 94 65 ALA B N 1
ATOM 1871 C CA . ALA B 1 65 ? -3.748 70.375 36.094 1 94 65 ALA B CA 1
ATOM 1872 C C . ALA B 1 65 ? -3.877 70.062 34.594 1 94 65 ALA B C 1
ATOM 1874 O O . ALA B 1 65 ? -3.943 68.938 34.188 1 94 65 ALA B O 1
ATOM 1875 N N . LEU B 1 66 ? -3.875 71.062 33.812 1 95.81 66 LEU B N 1
ATOM 1876 C CA . LEU B 1 66 ? -3.947 70.938 32.375 1 95.81 66 LEU B CA 1
ATOM 1877 C C . LEU B 1 66 ? -2.697 70.25 31.828 1 95.81 66 LEU B C 1
ATOM 1879 O O . LEU B 1 66 ? -2.793 69.312 31 1 95.81 66 LEU B O 1
ATOM 1883 N N . GLN B 1 67 ? -1.551 70.625 32.344 1 93.69 67 GLN B N 1
ATOM 1884 C CA . GLN B 1 67 ? -0.302 70 31.922 1 93.69 67 GLN B CA 1
ATOM 1885 C C . GLN B 1 67 ? -0.284 68.5 32.25 1 93.69 67 GLN B C 1
ATOM 1887 O O . GLN B 1 67 ? 0.129 67.688 31.438 1 93.69 67 GLN B O 1
ATOM 1892 N N . LEU B 1 68 ? -0.763 68.188 33.5 1 94.25 68 LEU B N 1
ATOM 1893 C CA . LEU B 1 68 ? -0.808 66.75 33.906 1 94.25 68 LEU B CA 1
ATOM 1894 C C . LEU B 1 68 ? -1.735 65.938 33.031 1 94.25 68 LEU B C 1
ATOM 1896 O O . LEU B 1 68 ? -1.414 64.812 32.656 1 94.25 68 LEU B O 1
ATOM 1900 N N . ALA B 1 69 ? -2.863 66.5 32.656 1 95.12 69 ALA B N 1
ATOM 1901 C CA . ALA B 1 69 ? -3.812 65.875 31.766 1 95.12 69 ALA B CA 1
ATOM 1902 C C . ALA B 1 69 ? -3.221 65.688 30.359 1 95.12 69 ALA B C 1
ATOM 1904 O O . ALA B 1 69 ? -3.381 64.625 29.766 1 95.12 69 ALA B O 1
ATOM 1905 N N . GLN B 1 70 ? -2.525 66.688 29.859 1 96 70 GLN B N 1
ATOM 1906 C CA . GLN B 1 70 ? -1.877 66.625 28.562 1 96 70 GLN B CA 1
ATOM 1907 C C . GLN B 1 70 ? -0.771 65.562 28.562 1 96 70 GLN B C 1
ATOM 1909 O O . GLN B 1 70 ? -0.626 64.812 27.609 1 96 70 GLN B O 1
ATOM 1914 N N . ASP B 1 71 ? -0.006 65.5 29.672 1 94.5 71 ASP B N 1
ATOM 1915 C CA . ASP B 1 71 ? 1.018 64.438 29.844 1 94.5 71 ASP B CA 1
ATOM 1916 C C . ASP B 1 71 ? 0.397 63.062 29.844 1 94.5 71 ASP B C 1
ATOM 1918 O O . ASP B 1 71 ? 0.954 62.125 29.25 1 94.5 71 ASP B O 1
ATOM 1922 N N . GLY B 1 72 ? -0.741 62.938 30.516 1 94.75 72 GLY B N 1
ATOM 1923 C CA . GLY B 1 72 ? -1.461 61.688 30.5 1 94.75 72 GLY B CA 1
ATOM 1924 C C . GLY B 1 72 ? -1.884 61.25 29.109 1 94.75 72 GLY B C 1
ATOM 1925 O O . GLY B 1 72 ? -1.692 60.094 28.734 1 94.75 72 GLY B O 1
ATOM 1926 N N . LYS B 1 73 ? -2.438 62.125 28.328 1 95.5 73 LYS B N 1
ATOM 1927 C CA . LYS B 1 73 ? -2.824 61.844 26.938 1 95.5 73 LYS B CA 1
ATOM 1928 C C . LYS B 1 73 ? -1.629 61.375 26.125 1 95.5 73 LYS B C 1
ATOM 1930 O O . LYS B 1 73 ? -1.719 60.375 25.406 1 95.5 73 LYS B O 1
ATOM 1935 N N . ASP B 1 74 ? -0.489 62.125 26.203 1 95 74 ASP B N 1
ATOM 1936 C CA . ASP B 1 74 ? 0.718 61.781 25.469 1 95 74 ASP B CA 1
ATOM 1937 C C . ASP B 1 74 ? 1.228 60.406 25.859 1 95 74 ASP B C 1
ATOM 1939 O O . ASP B 1 74 ? 1.64 59.625 25 1 95 74 ASP B O 1
ATOM 1943 N N . PHE B 1 75 ? 1.142 60.125 27.188 1 94.5 75 PHE B N 1
ATOM 1944 C CA . PHE B 1 75 ? 1.581 58.812 27.703 1 94.5 75 PHE B CA 1
ATOM 1945 C C . PHE B 1 75 ? 0.785 57.688 27.078 1 94.5 75 PHE B C 1
ATOM 1947 O O . PHE B 1 75 ? 1.363 56.75 26.531 1 94.5 75 PHE B O 1
ATOM 1954 N N . PHE B 1 76 ? -0.539 57.75 27.109 1 95 76 PHE B N 1
ATOM 1955 C CA . PHE B 1 76 ? -1.396 56.688 26.609 1 95 76 PHE B CA 1
ATOM 1956 C C . PHE B 1 76 ? -1.317 56.594 25.094 1 95 76 PHE B C 1
ATOM 1958 O O . PHE B 1 76 ? -1.306 55.5 24.531 1 95 76 PHE B O 1
ATOM 1965 N N . ALA B 1 77 ? -1.221 57.719 24.391 1 93.06 77 ALA B N 1
ATOM 1966 C CA . ALA B 1 77 ? -1.084 57.719 22.938 1 93.06 77 ALA B CA 1
ATOM 1967 C C . ALA B 1 77 ? 0.212 57.031 22.516 1 93.06 77 ALA B C 1
ATOM 1969 O O . ALA B 1 77 ? 0.219 56.25 21.562 1 93.06 77 ALA B O 1
ATOM 1970 N N . GLN B 1 78 ? 1.291 57.281 23.281 1 91.5 78 GLN B N 1
ATOM 1971 C CA . GLN B 1 78 ? 2.584 56.688 22.953 1 91.5 78 GLN B CA 1
ATOM 1972 C C . GLN B 1 78 ? 2.572 55.188 23.203 1 91.5 78 GLN B C 1
ATOM 1974 O O . GLN B 1 78 ? 3.143 54.438 22.422 1 91.5 78 GLN B O 1
ATOM 1979 N N . LYS B 1 79 ? 1.923 54.844 24.219 1 90.81 79 LYS B N 1
ATOM 1980 C CA . LYS B 1 79 ? 1.838 53.406 24.531 1 90.81 79 LYS B CA 1
ATOM 1981 C C . LYS B 1 79 ? 1.02 52.656 23.484 1 90.81 79 LYS B C 1
ATOM 1983 O O . LYS B 1 79 ? 1.367 51.531 23.094 1 90.81 79 LYS B O 1
ATOM 1988 N N . LEU B 1 80 ? -0.055 53.312 23.047 1 90.25 80 LEU B N 1
ATOM 1989 C CA . LEU B 1 80 ? -0.889 52.719 22 1 90.25 80 LEU B CA 1
ATOM 1990 C C . LEU B 1 80 ? -0.118 52.594 20.688 1 90.25 80 LEU B C 1
ATOM 1992 O O . LEU B 1 80 ? -0.209 51.562 20.016 1 90.25 80 LEU B O 1
ATOM 1996 N N . ASP B 1 81 ? 0.687 53.531 20.422 1 87 81 ASP B N 1
ATOM 1997 C CA . ASP B 1 81 ? 1.504 53.5 19.203 1 87 81 ASP B CA 1
ATOM 1998 C C . ASP B 1 81 ? 2.551 52.406 19.266 1 87 81 ASP B C 1
ATOM 2000 O O . ASP B 1 81 ? 2.779 51.719 18.281 1 87 81 ASP B O 1
ATOM 2004 N N . SER B 1 82 ? 3.07 52.219 20.469 1 85.81 82 SER B N 1
ATOM 2005 C CA . SER B 1 82 ? 4.121 51.219 20.641 1 85.81 82 SER B CA 1
ATOM 2006 C C . SER B 1 82 ? 3.553 49.812 20.578 1 85.81 82 SER B C 1
ATOM 2008 O O . SER B 1 82 ? 4.246 48.875 20.188 1 85.81 82 SER B O 1
ATOM 2010 N N . LEU B 1 83 ? 2.277 49.688 21.016 1 81.38 83 LEU B N 1
ATOM 2011 C CA . LEU B 1 83 ? 1.62 48.375 21.031 1 81.38 83 LEU B CA 1
ATOM 2012 C C . LEU B 1 83 ? 1.416 47.844 19.625 1 81.38 83 LEU B C 1
ATOM 2014 O O . LEU B 1 83 ? 1.449 46.625 19.391 1 81.38 83 LEU B O 1
ATOM 2018 N N . GLU B 1 84 ? 1.193 48.75 18.672 1 73.06 84 GLU B N 1
ATOM 2019 C CA . GLU B 1 84 ? 0.972 48.375 17.281 1 73.06 84 GLU B CA 1
ATOM 2020 C C . GLU B 1 84 ? 2.189 47.656 16.719 1 73.06 84 GLU B C 1
ATOM 2022 O O . GLU B 1 84 ? 2.059 46.812 15.828 1 73.06 84 GLU B O 1
ATOM 2027 N N . ASP B 1 85 ? 3.395 47.906 17.359 1 70.75 85 ASP B N 1
ATOM 2028 C CA . ASP B 1 85 ? 4.641 47.344 16.859 1 70.75 85 ASP B CA 1
ATOM 2029 C C . ASP B 1 85 ? 5.031 46.094 17.672 1 70.75 85 ASP B C 1
ATOM 2031 O O . ASP B 1 85 ? 6.004 45.406 17.328 1 70.75 85 ASP B O 1
ATOM 2035 N N . GLU B 1 86 ? 4.254 45.906 18.703 1 69.19 86 GLU B N 1
ATOM 2036 C CA . GLU B 1 86 ? 4.609 44.812 19.562 1 69.19 86 GLU B CA 1
ATOM 2037 C C . GLU B 1 86 ? 4.121 43.469 18.984 1 69.19 86 GLU B C 1
ATOM 2039 O O . GLU B 1 86 ? 3.041 43.406 18.391 1 69.19 86 GLU B O 1
ATOM 2044 N N . SER B 1 87 ? 5 42.5 19.031 1 67.69 87 SER B N 1
ATOM 2045 C CA . SER B 1 87 ? 4.629 41.156 18.594 1 67.69 87 SER B CA 1
ATOM 2046 C C . SER B 1 87 ? 3.605 40.531 19.547 1 67.69 87 SER B C 1
ATOM 2048 O O . SER B 1 87 ? 3.637 40.781 20.75 1 67.69 87 SER B O 1
ATOM 2050 N N . LEU B 1 88 ? 2.553 39.875 18.922 1 67.88 88 LEU B N 1
ATOM 2051 C CA . LEU B 1 88 ? 1.538 39.156 19.688 1 67.88 88 LEU B CA 1
ATOM 2052 C C . LEU B 1 88 ? 2.182 38.156 20.656 1 67.88 88 LEU B C 1
ATOM 2054 O O . LEU B 1 88 ? 1.652 37.875 21.734 1 67.88 88 LEU B O 1
ATOM 2058 N N . LEU B 1 89 ? 3.371 37.688 20.234 1 69.69 89 LEU B N 1
ATOM 2059 C CA . LEU B 1 89 ? 4.113 36.688 21.031 1 69.69 89 LEU B CA 1
ATOM 2060 C C . LEU B 1 89 ? 5.527 37.188 21.312 1 69.69 89 LEU B C 1
ATOM 2062 O O . LEU B 1 89 ? 6.117 37.906 20.5 1 69.69 89 LEU B O 1
ATOM 2066 N N . THR B 1 90 ? 5.895 36.812 22.625 1 71.69 90 THR B N 1
ATOM 2067 C CA . THR B 1 90 ? 7.316 37.031 22.875 1 71.69 90 THR B CA 1
ATOM 2068 C C . THR B 1 90 ? 8.164 36.031 22.078 1 71.69 90 THR B C 1
ATOM 2070 O O . THR B 1 90 ? 7.645 35.031 21.562 1 71.69 90 THR B O 1
ATOM 2073 N N . ASP B 1 91 ? 9.398 36.344 21.875 1 72.44 91 ASP B N 1
ATOM 2074 C CA . ASP B 1 91 ? 10.305 35.438 21.203 1 72.44 91 ASP B CA 1
ATOM 2075 C C . ASP B 1 91 ? 10.273 34.062 21.859 1 72.44 91 ASP B C 1
ATOM 2077 O O . ASP B 1 91 ? 10.297 33.031 21.156 1 72.44 91 ASP B O 1
ATOM 2081 N N . ASP B 1 92 ? 10.227 34.125 23.188 1 75.94 92 ASP B N 1
ATOM 2082 C CA . ASP B 1 92 ? 10.227 32.844 23.922 1 75.94 92 ASP B CA 1
ATOM 2083 C C . ASP B 1 92 ? 8.953 32.062 23.656 1 75.94 92 ASP B C 1
ATOM 2085 O O . ASP B 1 92 ? 9 30.859 23.422 1 75.94 92 ASP B O 1
ATOM 2089 N N . GLU B 1 93 ? 7.781 32.75 23.75 1 72.5 93 GLU B N 1
ATOM 2090 C CA . GLU B 1 93 ? 6.508 32.094 23.469 1 72.5 93 GLU B CA 1
ATOM 2091 C C . GLU B 1 93 ? 6.457 31.594 22.031 1 72.5 93 GLU B C 1
ATOM 2093 O O . GLU B 1 93 ? 5.984 30.484 21.781 1 72.5 93 GLU B O 1
ATOM 2098 N N . TYR B 1 94 ? 6.98 32.375 21.203 1 71.5 94 TYR B N 1
ATOM 2099 C CA . TYR B 1 94 ? 7.062 32.031 19.781 1 71.5 94 TYR B CA 1
ATOM 2100 C C . TYR B 1 94 ? 7.863 30.75 19.594 1 71.5 94 TYR B C 1
ATOM 2102 O O . TYR B 1 94 ? 7.391 29.812 18.938 1 71.5 94 TYR B O 1
ATOM 2110 N N . ASN B 1 95 ? 8.977 30.734 20.109 1 76.5 95 ASN B N 1
ATOM 2111 C CA . ASN B 1 95 ? 9.859 29.578 19.969 1 76.5 95 ASN B CA 1
ATOM 2112 C C . ASN B 1 95 ? 9.242 28.328 20.578 1 76.5 95 ASN B C 1
ATOM 2114 O O . ASN B 1 95 ? 9.359 27.234 20.031 1 76.5 95 ASN B O 1
ATOM 2118 N N . GLN B 1 96 ? 8.609 28.547 21.703 1 78.81 96 GLN B N 1
ATOM 2119 C CA . GLN B 1 96 ? 7.984 27.406 22.359 1 78.81 96 GLN B CA 1
ATOM 2120 C C . GLN B 1 96 ? 6.867 26.812 21.516 1 78.81 96 GLN B C 1
ATOM 2122 O O . GLN B 1 96 ? 6.793 25.594 21.328 1 78.81 96 GLN B O 1
ATOM 2127 N N . ILE B 1 97 ? 6.043 27.641 20.953 1 73.88 97 ILE B N 1
ATOM 2128 C CA . ILE B 1 97 ? 4.926 27.203 20.125 1 73.88 97 ILE B CA 1
ATOM 2129 C C . ILE B 1 97 ? 5.457 26.531 18.844 1 73.88 97 ILE B C 1
ATOM 2131 O O . ILE B 1 97 ? 4.961 25.484 18.438 1 73.88 97 ILE B O 1
ATOM 2135 N N . ARG B 1 98 ? 6.387 27.172 18.312 1 76.31 98 ARG B N 1
ATOM 2136 C CA . ARG B 1 98 ? 7.012 26.625 17.109 1 76.31 98 ARG B CA 1
ATOM 2137 C C . ARG B 1 98 ? 7.566 25.219 17.375 1 76.31 98 ARG B C 1
ATOM 2139 O O . ARG B 1 98 ? 7.297 24.297 16.625 1 76.31 98 ARG B O 1
ATOM 2146 N N . ASP B 1 99 ? 8.32 25.125 18.406 1 81.62 99 ASP B N 1
ATOM 2147 C CA . ASP B 1 99 ? 8.945 23.859 18.719 1 81.62 99 ASP B CA 1
ATOM 2148 C C . ASP B 1 99 ? 7.902 22.781 19 1 81.62 99 ASP B C 1
ATOM 2150 O O . ASP B 1 99 ? 8.047 21.641 18.562 1 81.62 99 ASP B O 1
ATOM 2154 N N . GLU B 1 100 ? 6.906 23.078 19.703 1 79.56 100 GLU B N 1
ATOM 2155 C CA . GLU B 1 100 ? 5.84 22.125 20.016 1 79.56 100 GLU B CA 1
ATOM 2156 C C . GLU B 1 100 ? 5.102 21.703 18.75 1 79.56 100 GLU B C 1
ATOM 2158 O O . GLU B 1 100 ? 4.781 20.516 18.578 1 79.56 100 GLU B O 1
ATOM 2163 N N . ALA B 1 101 ? 4.812 22.656 17.906 1 78.19 101 ALA B N 1
ATOM 2164 C CA . ALA B 1 101 ? 4.129 22.375 16.641 1 78.19 101 ALA B CA 1
ATOM 2165 C C . ALA B 1 101 ? 4.969 21.453 15.766 1 78.19 101 ALA B C 1
ATOM 2167 O O . ALA B 1 101 ? 4.445 20.5 15.18 1 78.19 101 ALA B O 1
ATOM 2168 N N . LEU B 1 102 ? 6.25 21.734 15.734 1 81.94 102 LEU B N 1
ATOM 2169 C CA . LEU B 1 102 ? 7.145 20.922 14.906 1 81.94 102 LEU B CA 1
ATOM 2170 C C . LEU B 1 102 ? 7.305 19.516 15.484 1 81.94 102 LEU B C 1
ATOM 2172 O O . LEU B 1 102 ? 7.414 18.547 14.734 1 81.94 102 LEU B O 1
ATOM 2176 N N . ALA B 1 103 ? 7.324 19.469 16.766 1 84.38 103 ALA B N 1
ATOM 2177 C CA . ALA B 1 103 ? 7.398 18.156 17.406 1 84.38 103 ALA B CA 1
ATOM 2178 C C . ALA B 1 103 ? 6.156 17.328 17.109 1 84.38 103 ALA B C 1
ATOM 2180 O O . ALA B 1 103 ? 6.254 16.125 16.844 1 84.38 103 ALA B O 1
ATOM 2181 N N . GLU B 1 104 ? 5.039 17.922 17.172 1 82.06 104 GLU B N 1
ATOM 2182 C CA . GLU B 1 104 ? 3.793 17.234 16.859 1 82.06 104 GLU B CA 1
ATOM 2183 C C . GLU B 1 104 ? 3.75 16.812 15.391 1 82.06 104 GLU B C 1
ATOM 2185 O O . GLU B 1 104 ? 3.311 15.711 15.07 1 82.06 104 GLU B O 1
ATOM 2190 N N . ALA B 1 105 ? 4.152 17.734 14.57 1 84.56 105 ALA B N 1
ATOM 2191 C CA . ALA B 1 105 ? 4.203 17.422 13.141 1 84.56 105 ALA B CA 1
ATOM 2192 C C . ALA B 1 105 ? 5.102 16.219 12.875 1 84.56 105 ALA B C 1
ATOM 2194 O O . ALA B 1 105 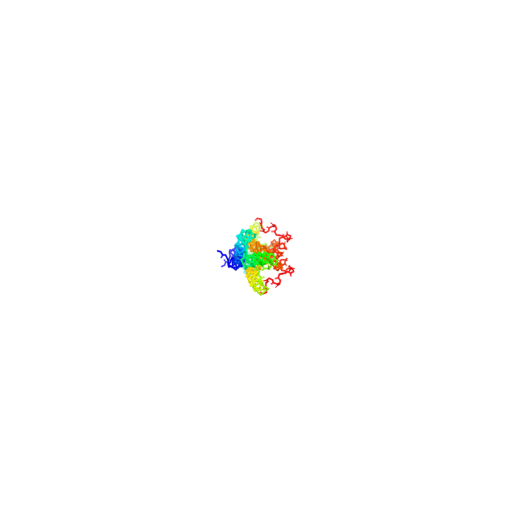? 4.75 15.344 12.078 1 84.56 105 ALA B O 1
ATOM 2195 N N . LYS B 1 106 ? 6.176 16.156 13.531 1 88.56 106 LYS B N 1
ATOM 2196 C CA . LYS B 1 106 ? 7.105 15.047 13.391 1 88.56 106 LYS B CA 1
ATOM 2197 C C . LYS B 1 106 ? 6.473 13.742 13.867 1 88.56 106 LYS B C 1
ATOM 2199 O O . LYS B 1 106 ? 6.582 12.711 13.203 1 88.56 106 LYS B O 1
ATOM 2204 N N . ALA B 1 107 ? 5.875 13.828 14.992 1 87.75 107 ALA B N 1
ATOM 2205 C CA . ALA B 1 107 ? 5.223 12.641 15.531 1 87.75 107 ALA B CA 1
ATOM 2206 C C . ALA B 1 107 ? 4.141 12.133 14.586 1 87.75 107 ALA B C 1
ATOM 2208 O O . ALA B 1 107 ? 4.023 10.922 14.359 1 87.75 107 ALA B O 1
ATOM 2209 N N . ASN B 1 108 ? 3.367 13.039 14.078 1 87 108 ASN B N 1
ATOM 2210 C CA . ASN B 1 108 ? 2.322 12.68 13.125 1 87 108 ASN B CA 1
ATOM 2211 C C . ASN B 1 108 ? 2.906 12.055 11.859 1 87 108 ASN B C 1
ATOM 2213 O O . ASN B 1 108 ? 2.393 11.047 11.367 1 87 108 ASN B O 1
ATOM 2217 N N . LYS B 1 109 ? 3.896 12.664 11.398 1 90.75 109 LYS B N 1
ATOM 2218 C CA . LYS B 1 109 ? 4.594 12.148 10.227 1 90.75 109 LYS B CA 1
ATOM 2219 C C . LYS B 1 109 ? 5.117 10.742 10.477 1 90.75 109 LYS B C 1
ATOM 2221 O O . LYS B 1 109 ? 4.93 9.844 9.641 1 90.75 109 LYS B O 1
ATOM 2226 N N . GLU B 1 110 ? 5.75 10.555 11.531 1 93.38 110 GLU B N 1
ATOM 2227 C CA . GLU B 1 110 ? 6.328 9.258 11.852 1 93.38 110 GLU B CA 1
ATOM 2228 C C . GLU B 1 110 ? 5.246 8.188 11.992 1 93.38 110 GLU B C 1
ATOM 2230 O O . GLU B 1 110 ? 5.434 7.047 11.562 1 93.38 110 GLU B O 1
ATOM 2235 N N . LYS B 1 111 ? 4.191 8.578 12.602 1 93.69 111 LYS B N 1
ATOM 2236 C CA . LYS B 1 111 ? 3.066 7.648 12.719 1 93.69 111 LYS B CA 1
ATOM 2237 C C . LYS B 1 111 ? 2.533 7.254 11.344 1 93.69 111 LYS B C 1
ATOM 2239 O O . LYS B 1 111 ? 2.293 6.074 11.078 1 93.69 111 LYS B O 1
ATOM 2244 N N . ALA B 1 112 ? 2.307 8.227 10.5 1 94.69 112 ALA B N 1
ATOM 2245 C CA . ALA B 1 112 ? 1.827 7.977 9.141 1 94.69 112 ALA B CA 1
ATOM 2246 C C . ALA B 1 112 ? 2.803 7.094 8.367 1 94.69 112 ALA B C 1
ATOM 2248 O O . ALA B 1 112 ? 2.391 6.148 7.691 1 94.69 112 ALA B O 1
ATOM 2249 N N . GLU B 1 113 ? 4.074 7.367 8.484 1 95.88 113 GLU B N 1
ATOM 2250 C CA . GLU B 1 113 ? 5.098 6.59 7.793 1 95.88 113 GLU B CA 1
ATOM 2251 C C . GLU B 1 113 ? 5.137 5.152 8.305 1 95.88 113 GLU B C 1
ATOM 2253 O O . GLU B 1 113 ? 5.344 4.219 7.523 1 95.88 113 GLU B O 1
ATOM 2258 N N . ALA B 1 114 ? 4.941 4.992 9.562 1 97 114 ALA B N 1
ATOM 2259 C CA . ALA B 1 114 ? 4.895 3.646 10.133 1 97 114 ALA B CA 1
ATOM 2260 C C . ALA B 1 114 ? 3.709 2.859 9.578 1 97 114 ALA B C 1
ATOM 2262 O O . ALA B 1 114 ? 3.828 1.664 9.297 1 97 114 ALA B O 1
ATOM 2263 N N . GLU B 1 115 ? 2.602 3.494 9.445 1 97.25 115 GLU B N 1
ATOM 2264 C CA . GLU B 1 115 ? 1.424 2.844 8.875 1 97.25 115 GLU B CA 1
ATOM 2265 C C . GLU B 1 115 ? 1.665 2.443 7.426 1 97.25 115 GLU B C 1
ATOM 2267 O O . GLU B 1 115 ? 1.342 1.323 7.023 1 97.25 115 GLU B O 1
ATOM 2272 N N . VAL B 1 116 ? 2.219 3.357 6.688 1 97.88 116 VAL B N 1
ATOM 2273 C CA . VAL B 1 116 ? 2.518 3.072 5.285 1 97.88 116 VAL B CA 1
ATOM 2274 C C . VAL B 1 116 ? 3.527 1.93 5.195 1 97.88 116 VAL B C 1
ATOM 2276 O O . VAL B 1 116 ? 3.398 1.044 4.348 1 97.88 116 VAL B O 1
ATOM 2279 N N . SER B 1 117 ? 4.516 1.939 6.051 1 98 117 SER B N 1
ATOM 2280 C CA . SER B 1 117 ? 5.508 0.868 6.086 1 98 117 SER B CA 1
ATOM 2281 C C . SER B 1 117 ? 4.84 -0.494 6.258 1 98 117 SER B C 1
ATOM 2283 O O . SER B 1 117 ? 5.207 -1.457 5.578 1 98 117 SER B O 1
ATOM 2285 N N . LYS B 1 118 ? 3.889 -0.582 7.102 1 98 118 LYS B N 1
ATOM 2286 C CA . LYS B 1 118 ? 3.158 -1.828 7.312 1 98 118 LYS B CA 1
ATOM 2287 C C . LYS B 1 118 ? 2.414 -2.254 6.051 1 98 118 LYS B C 1
ATOM 2289 O O . LYS B 1 118 ? 2.375 -3.439 5.719 1 98 118 LYS B O 1
ATOM 2294 N N . LEU B 1 119 ? 1.796 -1.325 5.387 1 98.31 119 LEU B N 1
ATOM 2295 C CA . LEU B 1 119 ? 1.075 -1.615 4.152 1 98.31 119 LEU B CA 1
ATOM 2296 C C . LEU B 1 119 ? 2.029 -2.104 3.068 1 98.31 119 LEU B C 1
ATOM 2298 O O . LEU B 1 119 ? 1.709 -3.035 2.326 1 98.31 119 LEU B O 1
ATOM 2302 N N . LEU B 1 120 ? 3.197 -1.492 3 1 98.12 120 LEU B N 1
ATOM 2303 C CA . LEU B 1 120 ? 4.203 -1.903 2.027 1 98.12 120 LEU B CA 1
ATOM 2304 C C . LEU B 1 120 ? 4.68 -3.324 2.305 1 98.12 120 LEU B C 1
ATOM 2306 O O . LEU B 1 120 ? 4.895 -4.105 1.374 1 98.12 120 LEU B O 1
ATOM 2310 N N . SER B 1 121 ? 4.855 -3.648 3.576 1 97.94 121 SER B N 1
ATOM 2311 C CA . SER B 1 121 ? 5.223 -5.012 3.947 1 97.94 121 SER B CA 1
ATOM 2312 C C . SER B 1 121 ? 4.164 -6.012 3.494 1 97.94 121 SER B C 1
ATOM 2314 O O . SER B 1 121 ? 4.496 -7.098 3.014 1 97.94 121 SER B O 1
ATOM 2316 N N . LYS B 1 122 ? 2.949 -5.641 3.643 1 98.25 122 LYS B N 1
ATOM 2317 C CA . LYS B 1 122 ? 1.86 -6.512 3.213 1 98.25 122 LYS B CA 1
ATOM 2318 C C . LYS B 1 122 ? 1.857 -6.68 1.695 1 98.25 122 LYS B C 1
ATOM 2320 O O . LYS B 1 122 ? 1.614 -7.773 1.187 1 98.25 122 LYS B O 1
ATOM 2325 N N . ILE B 1 123 ? 2.102 -5.629 0.942 1 97.94 123 ILE B N 1
ATOM 2326 C CA . ILE B 1 123 ? 2.191 -5.707 -0.512 1 97.94 123 ILE B CA 1
ATOM 2327 C C . ILE B 1 123 ? 3.311 -6.664 -0.911 1 97.94 123 ILE B C 1
ATOM 2329 O O . ILE B 1 123 ? 3.135 -7.5 -1.798 1 97.94 123 ILE B O 1
ATOM 2333 N N . GLU B 1 124 ? 4.445 -6.539 -0.247 1 97.56 124 GLU B N 1
ATOM 2334 C CA . GLU B 1 124 ? 5.566 -7.438 -0.509 1 97.56 124 GLU B CA 1
ATOM 2335 C C . GLU B 1 124 ? 5.184 -8.891 -0.243 1 97.56 124 GLU B C 1
ATOM 2337 O O . GLU B 1 124 ? 5.531 -9.781 -1.02 1 97.56 124 GLU B O 1
ATOM 2342 N N . GLU B 1 125 ? 4.492 -9.117 0.86 1 97.56 125 GLU B N 1
ATOM 2343 C CA . GLU B 1 125 ? 4.039 -10.461 1.197 1 97.56 125 GLU B CA 1
ATOM 2344 C C . GLU B 1 125 ? 3.123 -11.023 0.116 1 97.56 125 GLU B C 1
ATOM 2346 O O . GLU B 1 125 ? 3.295 -12.164 -0.322 1 97.56 125 GLU B O 1
ATOM 2351 N N . ILE B 1 126 ? 2.164 -10.266 -0.338 1 97.12 126 ILE B N 1
ATOM 2352 C CA . ILE B 1 126 ? 1.216 -10.695 -1.362 1 97.12 126 ILE B CA 1
ATOM 2353 C C . ILE B 1 126 ? 1.959 -10.984 -2.662 1 97.12 126 ILE B C 1
ATOM 2355 O O . ILE B 1 126 ? 1.702 -12 -3.314 1 97.12 126 ILE B O 1
ATOM 2359 N N . ALA B 1 127 ? 2.855 -10.086 -3.055 1 96.44 127 ALA B N 1
ATOM 2360 C CA . ALA B 1 127 ? 3.646 -10.281 -4.266 1 96.44 127 ALA B CA 1
ATOM 2361 C C . ALA B 1 127 ? 4.449 -11.578 -4.191 1 96.44 127 ALA B C 1
ATOM 2363 O O . ALA B 1 127 ? 4.5 -12.344 -5.156 1 96.44 127 ALA B O 1
ATOM 2364 N N . SER B 1 128 ? 5.078 -11.828 -2.994 1 96.19 128 SER B N 1
ATOM 2365 C CA . SER B 1 128 ? 5.871 -13.039 -2.795 1 96.19 128 SER B CA 1
ATOM 2366 C C . SER B 1 128 ? 5.004 -14.289 -2.877 1 96.19 128 SER B C 1
ATOM 2368 O O . SER B 1 128 ? 5.398 -15.281 -3.486 1 96.19 128 SER B O 1
ATOM 2370 N N . GLU B 1 129 ? 3.883 -14.234 -2.289 1 94.31 129 GLU B N 1
ATOM 2371 C CA . GLU B 1 129 ? 2.959 -15.367 -2.33 1 94.31 129 GLU B CA 1
ATOM 2372 C C . GLU B 1 129 ? 2.494 -15.648 -3.756 1 94.31 129 GLU B C 1
ATOM 2374 O O . GLU B 1 129 ? 2.43 -16.812 -4.176 1 94.31 129 GLU B O 1
ATOM 2379 N N . GLN B 1 130 ? 2.195 -14.625 -4.5 1 93.06 130 GLN B N 1
ATOM 2380 C CA . GLN B 1 130 ? 1.771 -14.781 -5.887 1 93.06 130 GLN B CA 1
ATOM 2381 C C . GLN B 1 130 ? 2.891 -15.375 -6.742 1 93.06 130 GLN B C 1
ATOM 2383 O O . GLN B 1 130 ? 2.643 -16.234 -7.59 1 93.06 130 GLN B O 1
ATOM 2388 N N . ALA B 1 131 ? 4.066 -14.883 -6.512 1 92.81 131 ALA B N 1
ATOM 2389 C CA . ALA B 1 131 ? 5.219 -15.398 -7.242 1 92.81 131 ALA B CA 1
ATOM 2390 C C . ALA B 1 131 ? 5.434 -16.875 -6.945 1 92.81 131 ALA B C 1
ATOM 2392 O O . ALA B 1 131 ? 5.688 -17.672 -7.855 1 92.81 131 ALA B O 1
ATOM 2393 N N . SER B 1 132 ? 5.324 -17.219 -5.66 1 91.88 132 SER B N 1
ATOM 2394 C CA . SER B 1 132 ? 5.477 -18.609 -5.258 1 91.88 132 SER B CA 1
ATOM 2395 C C . SER B 1 132 ? 4.406 -19.484 -5.898 1 91.88 132 SER B C 1
ATOM 2397 O O . SER B 1 132 ? 4.711 -20.562 -6.422 1 91.88 132 SER B O 1
ATOM 2399 N N . TYR B 1 133 ? 3.178 -19.031 -5.883 1 88.38 133 TYR B N 1
ATOM 2400 C CA . TYR B 1 133 ? 2.078 -19.75 -6.523 1 88.38 133 TYR B CA 1
ATOM 2401 C C . TYR B 1 133 ? 2.359 -19.953 -8.008 1 88.38 133 TYR B C 1
ATOM 2403 O O . TYR B 1 133 ? 2.189 -21.062 -8.531 1 88.38 133 TYR B O 1
ATOM 2411 N N . THR B 1 134 ? 2.758 -18.922 -8.664 1 89.12 134 THR B N 1
ATOM 2412 C CA . THR B 1 134 ? 3.018 -18.984 -10.102 1 89.12 134 THR B CA 1
ATOM 2413 C C . THR B 1 134 ? 4.141 -19.969 -10.414 1 89.12 134 THR B C 1
ATOM 2415 O O . THR B 1 134 ? 4.047 -20.734 -11.375 1 89.12 134 THR B O 1
ATOM 2418 N N . ARG B 1 135 ? 5.203 -19.969 -9.617 1 90.94 135 ARG B N 1
ATOM 2419 C CA . ARG B 1 135 ? 6.309 -20.906 -9.828 1 90.94 135 ARG B CA 1
ATOM 2420 C C . ARG B 1 135 ? 5.852 -22.344 -9.656 1 90.94 135 ARG B C 1
ATOM 2422 O O . ARG B 1 135 ? 6.18 -23.203 -10.469 1 90.94 135 ARG B O 1
ATOM 2429 N N . GLU B 1 136 ? 5.051 -22.562 -8.555 1 85.25 136 GLU B N 1
ATOM 2430 C CA . GLU B 1 136 ? 4.523 -23.906 -8.336 1 85.25 136 GLU B CA 1
ATOM 2431 C C . GLU B 1 136 ? 3.621 -24.344 -9.484 1 85.25 136 GLU B C 1
ATOM 2433 O O . GLU B 1 136 ? 3.727 -25.484 -9.961 1 85.25 136 GLU B O 1
ATOM 2438 N N . LEU B 1 137 ? 2.779 -23.469 -9.875 1 84.69 137 LEU B N 1
ATOM 2439 C CA . LEU B 1 137 ? 1.903 -23.766 -11.008 1 84.69 137 LEU B CA 1
ATOM 2440 C C . LEU B 1 137 ? 2.717 -24.094 -12.25 1 84.69 137 LEU B C 1
ATOM 2442 O O . LEU B 1 137 ? 2.453 -25.094 -12.922 1 84.69 137 LEU B O 1
ATOM 2446 N N . ASN B 1 138 ? 3.721 -23.328 -12.547 1 85.5 138 ASN B N 1
ATOM 2447 C CA . ASN B 1 138 ? 4.523 -23.5 -13.75 1 85.5 138 ASN B CA 1
ATOM 2448 C C . ASN B 1 138 ? 5.336 -24.797 -13.695 1 85.5 138 ASN B C 1
ATOM 2450 O O . ASN B 1 138 ? 5.543 -25.438 -14.719 1 85.5 138 ASN B O 1
ATOM 2454 N N . ASP B 1 139 ? 5.773 -25.141 -12.492 1 83.75 139 ASP B N 1
ATOM 2455 C CA . ASP B 1 139 ? 6.449 -26.438 -12.336 1 83.75 139 ASP B CA 1
ATOM 2456 C C . ASP B 1 139 ? 5.516 -27.594 -12.672 1 83.75 139 ASP B C 1
ATOM 2458 O O . ASP B 1 139 ? 5.918 -28.547 -13.344 1 83.75 139 ASP B O 1
ATOM 2462 N N . ASN B 1 140 ? 4.242 -27.469 -12.211 1 77.25 140 ASN B N 1
ATOM 2463 C CA . ASN B 1 140 ? 3.25 -28.5 -12.5 1 77.25 140 ASN B CA 1
ATOM 2464 C C . ASN B 1 140 ? 2.879 -28.516 -13.977 1 77.25 140 ASN B C 1
ATOM 2466 O O . ASN B 1 140 ? 2.766 -29.594 -14.578 1 77.25 140 ASN B O 1
ATOM 2470 N N . LEU B 1 141 ? 2.785 -27.359 -14.57 1 79.19 141 LEU B N 1
ATOM 2471 C CA . LEU B 1 141 ? 2.49 -27.266 -16 1 79.19 141 LEU B CA 1
ATOM 2472 C C . LEU B 1 141 ? 3.623 -27.875 -16.828 1 79.19 141 LEU B C 1
ATOM 2474 O O . LEU B 1 141 ? 3.377 -28.609 -17.781 1 79.19 141 LEU B O 1
ATOM 2478 N N . LYS B 1 142 ? 4.867 -27.547 -16.453 1 81.44 142 LYS B N 1
ATOM 2479 C CA . LYS B 1 142 ? 6.043 -28.078 -17.141 1 81.44 142 LYS B CA 1
ATOM 2480 C C . LYS B 1 142 ? 6.062 -29.609 -17.078 1 81.44 142 LYS B C 1
ATOM 2482 O O . LYS B 1 142 ? 6.355 -30.266 -18.094 1 81.44 142 LYS B O 1
ATOM 2487 N N . SER B 1 143 ? 5.684 -30.156 -15.953 1 73.06 143 SER B N 1
ATOM 2488 C CA . SER B 1 143 ? 5.676 -31.609 -15.797 1 73.06 143 SER B CA 1
ATOM 2489 C C . SER B 1 143 ? 4.648 -32.25 -16.719 1 73.06 143 SER B C 1
ATOM 2491 O O . SER B 1 143 ? 4.793 -33.438 -17.094 1 73.06 143 SER B O 1
ATOM 2493 N N . LEU B 1 144 ? 3.736 -31.391 -17.141 1 71.62 144 LEU B N 1
ATOM 2494 C CA . LEU B 1 144 ? 2.688 -31.891 -18.016 1 71.62 144 LEU B CA 1
ATOM 2495 C C . LEU B 1 144 ? 2.967 -31.531 -19.469 1 71.62 144 LEU B C 1
ATOM 2497 O O . LEU B 1 144 ? 2.166 -31.828 -20.344 1 71.62 144 LEU B O 1
ATOM 2501 N N . GLY B 1 145 ? 4.141 -30.828 -19.672 1 71.69 145 GLY B N 1
ATOM 2502 C CA . GLY B 1 145 ? 4.504 -30.406 -21.016 1 71.69 145 GLY B CA 1
ATOM 2503 C C . GLY B 1 145 ? 3.711 -29.203 -21.5 1 71.69 145 GLY B C 1
ATOM 2504 O O . GLY B 1 145 ? 3.553 -29.016 -22.703 1 71.69 145 GLY B O 1
ATOM 2505 N N . LEU B 1 146 ? 3.135 -28.469 -20.547 1 72.31 146 LEU B N 1
ATOM 2506 C CA . LEU B 1 146 ? 2.33 -27.297 -20.891 1 72.31 146 LEU B CA 1
ATOM 2507 C C . LEU B 1 146 ? 3.152 -26.016 -20.766 1 72.31 146 LEU B C 1
ATOM 2509 O O . LEU B 1 146 ? 4.137 -25.969 -20.031 1 72.31 146 LEU B O 1
ATOM 2513 N N . PRO B 1 147 ? 2.643 -25.047 -21.531 1 77.31 147 PRO B N 1
ATOM 2514 C CA . PRO B 1 147 ? 3.367 -23.781 -21.469 1 77.31 147 PRO B CA 1
ATOM 2515 C C . PRO B 1 147 ? 3.188 -23.078 -20.125 1 77.31 147 PRO B C 1
ATOM 2517 O O . PRO B 1 147 ? 2.148 -23.219 -19.469 1 77.31 147 PRO B O 1
ATOM 2520 N N . ALA B 1 148 ? 4.172 -22.359 -19.797 1 81.5 148 ALA B N 1
ATOM 2521 C CA . ALA B 1 148 ? 4.164 -21.625 -18.531 1 81.5 148 ALA B CA 1
ATOM 2522 C C . ALA B 1 148 ? 3.162 -20.469 -18.594 1 81.5 148 ALA B C 1
ATOM 2524 O O . ALA B 1 148 ? 2.859 -19.953 -19.656 1 81.5 148 ALA B O 1
ATOM 2525 N N . ASN B 1 149 ? 2.557 -20.234 -17.406 1 78.38 149 ASN B N 1
ATOM 2526 C CA . ASN B 1 149 ? 1.782 -19.016 -17.203 1 78.38 149 ASN B CA 1
ATOM 2527 C C . ASN B 1 149 ? 2.684 -17.828 -16.875 1 78.38 149 ASN B C 1
ATOM 2529 O O . ASN B 1 149 ? 3.287 -17.766 -15.797 1 78.38 149 ASN B O 1
ATOM 2533 N N . LYS B 1 150 ? 2.773 -16.797 -17.656 1 76.94 150 LYS B N 1
ATOM 2534 C CA . LYS B 1 150 ? 3.705 -15.688 -17.5 1 76.94 150 LYS B CA 1
ATOM 2535 C C . LYS B 1 150 ? 3.049 -14.523 -16.766 1 76.94 150 LYS B C 1
ATOM 2537 O O . LYS B 1 150 ? 3.736 -13.648 -16.234 1 76.94 150 LYS B O 1
ATOM 2542 N N . ASP B 1 151 ? 1.819 -14.484 -16.578 1 79.5 151 ASP B N 1
ATOM 2543 C CA . ASP B 1 151 ? 1.063 -13.344 -16.062 1 79.5 151 ASP B CA 1
ATOM 2544 C C . ASP B 1 151 ? 1.098 -13.305 -14.539 1 79.5 151 ASP B C 1
ATOM 2546 O O . ASP B 1 151 ? 0.629 -12.344 -13.93 1 79.5 151 ASP B O 1
ATOM 2550 N N . GLY B 1 152 ? 1.792 -14.242 -13.93 1 86.19 152 GLY B N 1
ATOM 2551 C CA . GLY B 1 152 ? 1.678 -14.352 -12.484 1 86.19 152 GLY B CA 1
ATOM 2552 C C . GLY B 1 152 ? 2.719 -13.539 -11.742 1 86.19 152 GLY B C 1
ATOM 2553 O O . GLY B 1 152 ? 2.781 -13.57 -10.508 1 86.19 152 GLY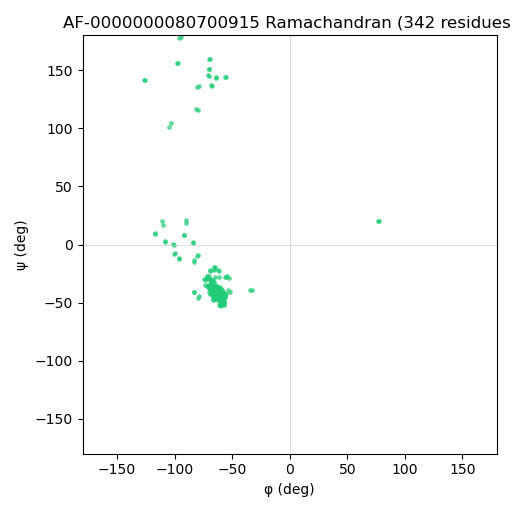 B O 1
ATOM 2554 N N . PHE B 1 153 ? 3.512 -12.672 -12.516 1 91.31 153 PHE B N 1
ATOM 2555 C CA . PHE B 1 153 ? 4.609 -12 -11.828 1 91.31 153 PHE B CA 1
ATOM 2556 C C . PHE B 1 153 ? 4.402 -10.492 -11.836 1 91.31 153 PHE B C 1
ATOM 2558 O O . PHE B 1 153 ? 5.301 -9.734 -11.453 1 91.31 153 PHE B O 1
ATOM 2565 N N . LYS B 1 154 ? 3.307 -9.945 -12.227 1 93.69 154 LYS B N 1
ATOM 2566 C CA . LYS B 1 154 ? 3.006 -8.523 -12.32 1 93.69 154 LYS B CA 1
ATOM 2567 C C . LYS B 1 154 ? 3.209 -7.828 -10.977 1 93.69 154 LYS B C 1
ATOM 2569 O O . LYS B 1 154 ? 3.85 -6.781 -10.898 1 93.69 154 LYS B O 1
ATOM 2574 N N . LEU B 1 155 ? 2.693 -8.461 -9.867 1 95.62 155 LEU B N 1
ATOM 2575 C CA . LEU B 1 155 ? 2.807 -7.859 -8.547 1 95.62 155 LEU B CA 1
ATOM 2576 C C . LEU B 1 155 ? 4.258 -7.844 -8.078 1 95.62 155 LEU B C 1
ATOM 2578 O O . LEU B 1 155 ? 4.672 -6.934 -7.355 1 95.62 155 LEU B O 1
ATOM 2582 N N . THR B 1 156 ? 5.004 -8.852 -8.469 1 95.12 156 THR B N 1
ATOM 2583 C CA . THR B 1 156 ? 6.43 -8.859 -8.156 1 95.12 156 THR B CA 1
ATOM 2584 C C . THR B 1 156 ? 7.129 -7.664 -8.805 1 95.12 156 THR B C 1
ATOM 2586 O O . THR B 1 156 ? 7.906 -6.969 -8.156 1 95.12 156 THR B O 1
ATOM 2589 N N . TYR B 1 157 ? 6.785 -7.457 -10.047 1 94.5 157 TYR B N 1
ATOM 2590 C CA . TYR B 1 157 ? 7.355 -6.316 -10.75 1 94.5 157 TYR B CA 1
ATOM 2591 C C . TYR B 1 157 ? 6.934 -5.004 -10.102 1 94.5 157 TYR B C 1
ATOM 2593 O O . TYR B 1 157 ? 7.75 -4.098 -9.93 1 94.5 157 TYR B O 1
ATOM 2601 N N . PHE B 1 158 ? 5.73 -4.926 -9.812 1 96.94 158 PHE B N 1
ATOM 2602 C CA . PHE B 1 158 ? 5.191 -3.734 -9.164 1 96.94 158 PHE B CA 1
ATOM 2603 C C . PHE B 1 158 ? 5.91 -3.469 -7.848 1 96.94 158 PHE B C 1
ATOM 2605 O O . PHE B 1 158 ? 6.316 -2.338 -7.574 1 96.94 158 PHE B O 1
ATOM 2612 N N . ASN B 1 159 ? 6.031 -4.473 -7.047 1 97.12 159 ASN B N 1
ATOM 2613 C CA . ASN B 1 159 ? 6.73 -4.34 -5.773 1 97.12 159 ASN B CA 1
ATOM 2614 C C . ASN B 1 159 ? 8.164 -3.863 -5.965 1 97.12 159 ASN B C 1
ATOM 2616 O O . ASN B 1 159 ? 8.656 -3.029 -5.203 1 97.12 159 ASN B O 1
ATOM 2620 N N . THR B 1 160 ? 8.852 -4.43 -6.973 1 97.12 160 THR B N 1
ATOM 2621 C CA . THR B 1 160 ? 10.219 -4.012 -7.27 1 97.12 160 THR B CA 1
ATOM 2622 C C . THR B 1 160 ? 10.273 -2.531 -7.629 1 97.12 160 THR B C 1
ATOM 2624 O O . THR B 1 160 ? 11.18 -1.813 -7.203 1 97.12 160 THR B O 1
ATOM 2627 N N . TYR B 1 161 ? 9.305 -2.102 -8.445 1 97.25 161 TYR B N 1
ATOM 2628 C CA . TYR B 1 161 ? 9.203 -0.689 -8.789 1 97.25 161 TYR B CA 1
ATOM 2629 C C . TYR B 1 161 ? 9.055 0.171 -7.539 1 97.25 161 TYR B C 1
ATOM 2631 O O . TYR B 1 161 ? 9.75 1.177 -7.387 1 97.25 161 TYR B O 1
ATOM 2639 N N . ILE B 1 162 ? 8.148 -0.197 -6.645 1 97.62 162 ILE B N 1
ATOM 2640 C CA . ILE B 1 162 ? 7.91 0.54 -5.41 1 97.62 162 ILE B CA 1
ATOM 2641 C C . ILE B 1 162 ? 9.211 0.639 -4.609 1 97.62 162 ILE B C 1
ATOM 2643 O O . ILE B 1 162 ? 9.562 1.714 -4.117 1 97.62 162 ILE B O 1
ATOM 2647 N N . GLN B 1 163 ? 9.945 -0.42 -4.508 1 97 163 GLN B N 1
ATOM 2648 C CA . GLN B 1 163 ? 11.148 -0.497 -3.695 1 97 163 GLN B CA 1
ATOM 2649 C C . GLN B 1 163 ? 12.266 0.357 -4.289 1 97 163 GLN B C 1
ATOM 2651 O O . GLN B 1 163 ? 13.227 0.709 -3.594 1 97 163 GLN B O 1
ATOM 2656 N N . ALA B 1 164 ? 12.148 0.624 -5.547 1 96.12 164 ALA B N 1
ATOM 2657 C CA . ALA B 1 164 ? 13.164 1.423 -6.234 1 96.12 164 ALA B CA 1
ATOM 2658 C C . ALA B 1 164 ? 12.953 2.912 -5.977 1 96.12 164 ALA B C 1
ATOM 2660 O O . ALA B 1 164 ? 13.781 3.738 -6.363 1 96.12 164 ALA B O 1
ATOM 2661 N N . SER B 1 165 ? 11.852 3.244 -5.387 1 95.56 165 SER B N 1
ATOM 2662 C CA . SER B 1 165 ? 11.594 4.641 -5.059 1 95.56 165 SER B CA 1
ATOM 2663 C C . SER B 1 165 ? 12.719 5.227 -4.215 1 95.56 165 SER B C 1
ATOM 2665 O O . SER B 1 165 ? 13.203 4.582 -3.281 1 95.56 165 SER B O 1
ATOM 2667 N N . PRO B 1 166 ? 13.055 6.539 -4.43 1 94.19 166 PRO B N 1
ATOM 2668 C CA . PRO B 1 166 ? 14.141 7.172 -3.676 1 94.19 166 PRO B CA 1
ATOM 2669 C C . PRO B 1 166 ? 13.828 7.293 -2.186 1 94.19 166 PRO B C 1
ATOM 2671 O O . PRO B 1 166 ? 14.742 7.375 -1.363 1 94.19 166 PRO B O 1
ATOM 2674 N N . VAL B 1 167 ? 12.57 7.258 -1.762 1 93.81 167 VAL B N 1
ATOM 2675 C CA . VAL B 1 167 ? 12.25 7.496 -0.359 1 93.81 167 VAL B CA 1
ATOM 2676 C C . VAL B 1 167 ? 11.812 6.191 0.302 1 93.81 167 VAL B C 1
ATOM 2678 O O . VAL B 1 167 ? 11.469 6.172 1.487 1 93.81 167 VAL B O 1
ATOM 2681 N N . TYR B 1 168 ? 11.844 5.102 -0.438 1 96.5 168 TYR B N 1
ATOM 2682 C CA . TYR B 1 168 ? 11.375 3.82 0.077 1 96.5 168 TYR B CA 1
ATOM 2683 C C . TYR B 1 168 ? 12.117 3.436 1.351 1 96.5 168 TYR B C 1
ATOM 2685 O O . TYR B 1 168 ? 11.5 3.129 2.371 1 96.5 168 TYR B O 1
ATOM 2693 N N . LYS B 1 169 ? 13.406 3.557 1.39 1 95.19 169 LYS B N 1
ATOM 2694 C CA . LYS B 1 169 ? 14.219 3.129 2.525 1 95.19 169 LYS B CA 1
ATOM 2695 C C . LYS B 1 169 ? 13.961 4.008 3.746 1 95.19 169 LYS B C 1
ATOM 2697 O O . LYS B 1 169 ? 14.07 3.547 4.883 1 95.19 169 LYS B O 1
ATOM 2702 N N . GLU B 1 170 ? 13.633 5.246 3.504 1 93.88 170 GLU B N 1
ATOM 2703 C CA . GLU B 1 170 ? 13.336 6.16 4.602 1 93.88 170 GLU B CA 1
ATOM 2704 C C . GLU B 1 170 ? 12 5.824 5.258 1 93.88 170 GLU B C 1
ATOM 2706 O O . GLU B 1 170 ? 11.812 6.078 6.449 1 93.88 170 GLU B O 1
ATOM 2711 N N . ILE B 1 171 ? 11.039 5.238 4.469 1 95.31 171 ILE B N 1
ATOM 2712 C CA . ILE B 1 171 ? 9.703 4.945 4.965 1 95.31 171 ILE B CA 1
ATOM 2713 C C . ILE B 1 171 ? 9.703 3.615 5.715 1 95.31 171 ILE B C 1
ATOM 2715 O O . ILE B 1 171 ? 9.062 3.477 6.758 1 95.31 171 ILE B O 1
ATOM 2719 N N . VAL B 1 172 ? 10.453 2.639 5.125 1 93.75 172 VAL B N 1
ATOM 2720 C CA . VAL B 1 172 ? 10.406 1.294 5.691 1 93.75 172 VAL B CA 1
ATOM 2721 C C . VAL B 1 172 ? 11.492 1.143 6.758 1 93.75 172 VAL B C 1
ATOM 2723 O O . VAL B 1 172 ? 11.727 0.041 7.262 1 93.75 172 VAL B O 1
ATOM 2726 N N . LYS B 1 173 ? 12.148 2.033 7.402 1 78.81 173 LYS B N 1
ATOM 2727 C CA . LYS B 1 173 ? 13.164 1.967 8.453 1 78.81 173 LYS B CA 1
ATOM 2728 C C . LYS B 1 173 ? 12.617 1.295 9.703 1 78.81 173 LYS B C 1
ATOM 2730 O O . LYS B 1 173 ? 11.414 1.324 9.953 1 78.81 173 LYS B O 1
#

Solvent-accessible surface area (backbone atoms only — not comparable to full-atom values): 17887 Å² total; per-residue (Å²): 128,59,74,71,49,51,57,53,44,49,49,51,46,51,51,51,49,31,49,48,52,49,49,51,52,51,50,52,36,49,52,49,25,52,52,18,52,52,42,30,55,54,22,50,54,47,30,56,55,25,67,74,48,94,46,67,66,54,33,51,53,22,51,52,47,27,50,53,18,50,51,44,28,52,51,27,51,51,49,53,59,52,51,75,71,49,66,76,51,53,71,66,57,44,50,51,51,51,51,52,52,50,50,49,50,47,52,51,48,51,52,52,34,50,53,44,31,53,47,51,51,49,45,47,50,53,20,50,51,39,38,51,49,35,52,54,50,28,54,55,27,46,76,71,74,40,79,69,70,76,78,47,44,59,53,44,51,50,46,52,55,49,61,66,38,93,56,36,67,74,41,59,105,127,60,75,72,49,50,56,52,43,47,49,51,46,52,50,51,49,32,50,51,51,49,49,51,52,52,50,53,35,48,52,48,26,52,51,18,51,53,43,31,54,52,22,49,52,47,31,56,54,24,67,76,47,92,45,68,68,53,33,51,53,23,50,50,47,28,50,54,19,50,50,42,29,54,52,26,51,51,50,53,57,51,51,75,72,48,66,76,53,54,70,66,56,43,50,50,52,51,51,52,52,51,50,50,50,48,52,52,47,51,51,52,34,50,53,44,30,52,47,52,51,49,45,47,50,53,20,50,50,41,38,52,50,35,52,53,50,30,54,55,29,48,76,69,74,41,77,69,70,78,79,45,44,58,52,45,52,50,47,52,55,49,63,64,38,92,59,36,67,74,41,60,105

Organism: Aerococcus viridans (strain ATCC 11563 / DSM 20340 / CCUG 4311 / JCM 20461 / NBRC 12219 / NCTC 8251 / M1) (NCBI:txid655812)

Foldseek 3Di:
DPPLCVLVVVLVVVLVVLVVVLVVVLVVLVVQLVVLVVQLVVLVVQLVVVVVDDDPVSNVVSVVSNVVSVVSNVVSVVVNVVSVVDDSDDPVRVVVSVVSNVVSVVVVVLVVLQVVLVVLVVLVVVLVVLVVVQVVVQVVCVVVVHDGDPPSNVSVVVSVVCCPDPCNVVSND/DPPLCVLVVVLVVVLVVLVVVLVVVLVVLVVQLVVLVVQLVVLVVQLVVVVVDDDVVSNVVSVVSNVVSVVSNVVSVVVNVVSVVDDSDDPVRVVVSVVSNVVSVVVVVLVVLQVVLVVLVVLVVVLVVLVVVQVVVQVVCVVVVHHGDPPSNVSVVVSVVCCPDPCNVVSND

pLDDT: mean 86.54, std 11.97, range [29.66, 98.31]

Sequence (346 aa):
MKITDTKLQELKNAIAKSEEKFQAKKDNLQVGLDKAIKDIEKATDELDKAKLGDDPTAYSEARKALQLAQDGKDFFAQKLDSLEDESLLTDDEYNQIRDEALAEAKANKEKAEAEVSKLLSKIEEIASEQASYTRELNDNLKSLGLPANKDGFKLTYFNTYIQASPVYKEIVKMKITDTKLQELKNAIAKSEEKFQAKKDNLQVGLDKAIKDIEKATDELDKAKLGDDPTAYSEARKALQLAQDGKDFFAQKLDSLEDESLLTDDEYNQIRDEALAEAKANKEKAEAEVSKLLSKIEEIASEQASYTRELNDNLKSLGLPANKDGFKLTYFNTYIQASPVYKEIVK

Secondary structure (DSSP, 8-state):
--HHHHHHHHHHHHHHHHHHHHHHHHHHHHHHHHHHHHHHHHHHHHHHHHHHSS-HHHHHHHHHHHHHHHHHHHHHHHHHHHHTTS-SS-HHHHHHHHHHHHHHHHHHHHHHHHHHHHHHHHHHHHHHHHHHHHHHHHHHHHHTTPPPP-GGGHHHHHHHHHHTSTTHHHH--/--HHHHHHHHHHHHHHHHHHHHHHHHHHHHHHHHHHHHHHHHHHHHHHHHHHSS-HHHHHHHHHHHHHHHHHHHHHHHHHHHHTTS-SS-HHHHHHHHHHHHHHHHHHHHHHHHHHHHHHHHHHHHHHHHHHHHHHHHHHHHHTTPPPP-GGGHHHHHHHHHHTSTTHHHH--